Protein 4YC5 (pdb70)

Sequence (215 aa):
HMNVGEILRHYAAGKRNFQHINLQEIELTNASLTGADLSYANLHHANLSRANLRSADLRNANLSHANLSGANLEEANLEAANLRGADLHEANLSGADLQEANLTQANLKDANLSDANLEQADLAGADLQGAVLDDGANLHGANLNNANLSEAMLTRANLEQADLSGARTTGARLDDADLRGATVDPVLWRTASLVGARVDVDQAVAFAAAHGLCCLA

Foldseek 3Di:
DDADVRVVVCVVVVAQEQDQAEQDQHEQDQAENEQHEHDQYEHDQHEHDQYEHDQYEHDQYECDQHEQDQYEHDQYEHDQHEHDQYEHDNYEDHNYEHDQHECDQYEHDQYEQDQYEHHQYEHANYEHANHENANYECALYEQHLYEQALYECELYECALYENHNYHCANYEHELYECENYHDDLVNLVHYDYHNYHYDPVVVVSSCVSVPDDPD

Radius of gyration: 18.53 Å; Cα contacts (8 Å, |Δi|>4): 738; chains: 1; bounding box: 29×35×62 Å

Solvent-accessible surface area: 9373 Å² total; per-residue (Å²): 132,39,78,54,45,76,0,71,181,56,37,88,70,47,99,91,110,10,81,116,24,58,1,71,88,8,111,5,67,102,14,56,4,43,40,0,43,2,2,90,1,43,2,53,99,1,41,2,19,172,2,55,1,106,58,1,34,0,78,66,0,49,0,7,100,1,50,0,13,33,0,35,0,29,114,1,35,0,53,43,0,35,0,116,24,1,39,0,60,109,1,40,0,24,35,1,38,0,56,104,1,37,1,30,126,1,46,1,80,77,0,50,0,24,100,2,42,0,57,86,0,49,0,25,23,0,42,0,62,24,0,48,0,23,30,1,42,0,57,14,1,48,0,41,104,0,20,0,12,99,0,55,0,22,157,1,44,0,45,109,1,44,3,32,39,8,154,6,97,35,2,121,0,46,77,0,20,0,79,32,14,74,28,45,79,60,4,10,132,42,12,49,33,119,47,19,136,56,56,121,118,17,47,60,40,83,27,52,10,94,58,112,120,111,148

CATH classification: 2.160.20.80

Nearest PDB structures (foldseek):
  4yc5-assembly1_A  TM=1.005E+00  e=1.164E-34  synthetic construct
  4yei-assembly3_C  TM=1.003E+00  e=2.751E-33  synthetic construct
  5dzb-assembly3_E  TM=8.829E-01  e=4.852E-30  synthetic construct
  2bm6-assembly1_A  TM=6.671E-01  e=6.870E-16  Mycobacterium tuberculosis H37Rv
  2j8k-assembly1_A  TM=5.759E-01  e=3.175E-14  Nostoc punctiforme

B-factor: mean 20.64, std 11.1, range [8.68, 72.55]

Structure (mmCIF, N/CA/C/O backbone):
data_4YC5
#
_entry.id   4YC5
#
_cell.length_a   64.570
_cell.length_b   64.570
_cell.length_c   160.400
_cell.angle_alpha   90.00
_cell.angle_beta   90.00
_cell.angle_gamma   90.00
#
_symmetry.space_group_name_H-M   'P 41 2 2'
#
loop_
_entity.id
_entity.type
_entity.pdbx_description
1 polymer beta1
2 non-polymer 'CHLORIDE ION'
3 water water
#
loop_
_atom_site.group_PDB
_atom_site.id
_atom_site.type_symbol
_atom_site.label_atom_id
_atom_site.label_alt_id
_atom_site.label_comp_id
_atom_site.label_asym_id
_atom_site.label_entity_id
_atom_site.label_seq_id
_atom_site.pdbx_PDB_ins_code
_atom_site.Cartn_x
_atom_site.Cartn_y
_atom_site.Cartn_z
_atom_site.occupancy
_atom_site.B_iso_or_equiv
_atom_site.auth_seq_id
_atom_site.auth_comp_id
_atom_site.auth_asym_id
_atom_site.auth_atom_id
_atom_site.pdbx_PDB_model_num
ATOM 1 N N . HIS A 1 20 ? 13.741 -28.585 -17.961 1.00 38.25 20 HIS A N 1
ATOM 2 C CA . HIS A 1 20 ? 14.707 -28.330 -16.897 1.00 39.60 20 HIS A CA 1
ATOM 3 C C . HIS A 1 20 ? 15.520 -27.066 -17.180 1.00 39.22 20 HIS A C 1
ATOM 4 O O . HIS A 1 20 ? 16.133 -26.931 -18.241 1.00 43.64 20 HIS A O 1
ATOM 11 N N . MET A 1 21 ? 15.515 -26.143 -16.223 1.00 45.58 21 MET A N 1
ATOM 12 C CA . MET A 1 21 ? 16.288 -24.912 -16.328 1.00 36.01 21 MET A CA 1
ATOM 13 C C . MET A 1 21 ? 17.656 -25.107 -15.685 1.00 33.84 21 MET A C 1
ATOM 14 O O . MET A 1 21 ? 17.758 -25.680 -14.599 1.00 32.99 21 MET A O 1
ATOM 19 N N . ASN A 1 22 ? 18.708 -24.646 -16.353 1.00 24.36 22 ASN A N 1
ATOM 20 C CA . ASN A 1 22 ? 20.049 -24.803 -15.799 1.00 25.27 22 ASN A CA 1
ATOM 21 C C . ASN A 1 22 ? 20.530 -23.556 -15.063 1.00 25.37 22 ASN A C 1
ATOM 22 O O . ASN A 1 22 ? 19.853 -22.525 -15.040 1.00 22.86 22 ASN A O 1
ATOM 27 N N . VAL A 1 23 ? 21.701 -23.673 -14.448 1.00 16.87 23 VAL A N 1
ATOM 28 C CA . VAL A 1 23 ? 22.268 -22.612 -13.631 1.00 15.30 23 VAL A CA 1
ATOM 29 C C . VAL A 1 23 ? 22.368 -21.287 -14.386 1.00 17.58 23 VAL A C 1
ATOM 30 O O . VAL A 1 23 ? 21.909 -20.249 -13.901 1.00 15.31 23 VAL A O 1
ATOM 34 N N . GLY A 1 24 ? 22.965 -21.324 -15.571 1.00 16.90 24 GLY A N 1
ATOM 35 C CA . GLY A 1 24 ? 23.151 -20.110 -16.347 1.00 18.32 24 GLY A CA 1
ATOM 36 C C . GLY A 1 24 ? 21.827 -19.414 -16.616 1.00 19.96 24 GLY A C 1
ATOM 37 O O . GLY A 1 24 ? 21.717 -18.187 -16.494 1.00 18.17 24 GLY A O 1
ATOM 38 N N . GLU A 1 25 ? 20.811 -20.210 -16.942 1.00 18.90 25 GLU A N 1
ATOM 39 C CA . GLU A 1 25 ? 19.495 -19.671 -17.269 1.00 17.62 25 GLU A CA 1
ATOM 40 C C . GLU A 1 25 ? 18.842 -19.006 -16.061 1.00 18.08 25 GLU A C 1
ATOM 41 O O . GLU A 1 25 ? 18.356 -17.882 -16.162 1.00 17.78 25 GLU A O 1
ATOM 47 N N . ILE A 1 26 ? 18.833 -19.676 -14.914 1.00 15.79 26 ILE A N 1
ATOM 48 C CA . ILE A 1 26 ? 18.089 -19.099 -13.801 1.00 15.87 26 ILE A CA 1
ATOM 49 C C . ILE A 1 26 ? 18.820 -17.854 -13.296 1.00 13.69 26 ILE A C 1
ATOM 50 O O . ILE A 1 26 ? 18.188 -16.865 -12.943 1.00 13.49 26 ILE A O 1
ATOM 55 N N . LEU A 1 27 ? 20.153 -17.861 -13.317 1.00 13.08 27 LEU A N 1
ATOM 56 C CA . LEU A 1 27 ? 20.871 -16.700 -12.803 1.00 12.08 27 LEU A CA 1
ATOM 57 C C . LEU A 1 27 ? 20.713 -15.522 -13.767 1.00 12.41 27 LEU A C 1
ATOM 58 O O . LEU A 1 27 ? 20.637 -14.368 -13.336 1.00 14.82 27 LEU A O 1
ATOM 63 N N . ARG A 1 28 ? 20.644 -15.801 -15.066 1.00 13.47 28 ARG A N 1
ATOM 64 C CA . ARG A 1 28 ? 20.449 -14.706 -16.016 1.00 14.12 28 ARG A CA 1
ATOM 65 C C . ARG A 1 28 ? 19.050 -14.109 -15.863 1.00 15.62 28 ARG A C 1
ATOM 66 O O . ARG A 1 28 ? 18.880 -12.879 -15.885 1.00 14.95 28 ARG A O 1
ATOM 74 N N . HIS A 1 29 ? 18.050 -14.972 -15.707 1.00 15.10 29 HIS A N 1
ATOM 75 C CA . HIS A 1 29 ? 16.675 -14.516 -15.511 1.00 17.04 29 HIS A CA 1
ATOM 76 C C . HIS A 1 29 ? 16.558 -13.674 -14.240 1.00 14.45 29 HIS A C 1
ATOM 77 O O . HIS A 1 29 ? 15.945 -12.608 -14.239 1.00 15.34 29 HIS A O 1
ATOM 84 N N . TYR A 1 30 ? 17.150 -14.165 -13.156 1.00 13.39 30 TYR A N 1
ATOM 85 C CA . TYR A 1 30 ? 17.091 -13.440 -11.896 1.00 13.67 30 TYR A CA 1
ATOM 86 C C . TYR A 1 30 ? 17.779 -12.077 -12.048 1.00 13.52 30 TYR A C 1
ATOM 87 O O . TYR A 1 30 ? 17.280 -11.058 -11.559 1.00 14.77 30 TYR A O 1
ATOM 96 N N . ALA A 1 31 ? 18.915 -12.055 -12.744 1.00 13.98 31 ALA A N 1
ATOM 97 C CA . ALA A 1 31 ? 19.651 -10.807 -12.947 1.00 13.26 31 ALA A CA 1
ATOM 98 C C . ALA A 1 31 ? 18.830 -9.786 -13.731 1.00 20.67 31 ALA A C 1
ATOM 99 O O . ALA A 1 31 ? 18.981 -8.571 -13.544 1.00 16.44 31 ALA A O 1
ATOM 101 N N . ALA A 1 32 ? 17.969 -10.284 -14.617 1.00 14.91 32 ALA A N 1
ATOM 102 C CA . ALA A 1 32 ? 17.107 -9.422 -15.427 1.00 16.33 32 ALA A CA 1
ATOM 103 C C . ALA A 1 32 ? 15.909 -8.902 -14.637 1.00 19.78 32 ALA A C 1
ATOM 104 O O . ALA A 1 32 ? 15.136 -8.082 -15.137 1.00 19.98 32 ALA A O 1
ATOM 106 N N . GLY A 1 33 ? 15.740 -9.393 -13.412 1.00 15.74 33 GLY A N 1
ATOM 107 C CA . GLY A 1 33 ? 14.660 -8.936 -12.556 1.00 18.10 33 GLY A CA 1
ATOM 108 C C . GLY A 1 33 ? 13.500 -9.911 -12.475 1.00 22.21 33 GLY A C 1
ATOM 109 O O . GLY A 1 33 ? 12.500 -9.642 -11.818 1.00 19.22 33 GLY A O 1
ATOM 110 N N . LYS A 1 34 ? 13.625 -11.052 -13.140 1.00 17.96 34 LYS A N 1
ATOM 111 C CA . LYS A 1 34 ? 12.558 -12.047 -13.089 1.00 16.30 34 LYS A CA 1
ATOM 112 C C . LYS A 1 34 ? 12.536 -12.733 -11.728 1.00 16.33 34 LYS A C 1
ATOM 113 O O . LYS A 1 34 ? 13.583 -13.061 -11.169 1.00 16.42 34 LYS A O 1
ATOM 119 N N . ARG A 1 35 ? 11.335 -12.945 -11.198 1.00 14.35 35 ARG A N 1
ATOM 120 C CA . ARG A 1 35 ? 11.190 -13.605 -9.902 1.00 12.54 35 ARG A CA 1
ATOM 121 C C . ARG A 1 35 ? 10.205 -14.770 -9.952 1.00 17.96 35 ARG A C 1
ATOM 122 O O . ARG A 1 35 ? 10.097 -15.533 -8.991 1.00 18.64 35 ARG A O 1
ATOM 130 N N . ASN A 1 36 ? 9.474 -14.909 -11.056 1.00 19.48 36 ASN A N 1
ATOM 131 C CA . ASN A 1 36 ? 8.477 -15.970 -11.135 1.00 16.90 36 ASN A CA 1
ATOM 132 C C . ASN A 1 36 ? 9.053 -17.264 -11.696 1.00 19.11 36 ASN A C 1
ATOM 133 O O . ASN A 1 36 ? 9.154 -17.445 -12.912 1.00 21.17 36 ASN A O 1
ATOM 138 N N . PHE A 1 37 ? 9.417 -18.165 -10.795 1.00 15.83 37 PHE A N 1
ATOM 139 C CA . PHE A 1 37 ? 9.940 -19.462 -11.184 1.00 13.88 37 PHE A CA 1
ATOM 140 C C . PHE A 1 37 ? 9.030 -20.574 -10.673 1.00 14.61 37 PHE A C 1
ATOM 141 O O . PHE A 1 37 ? 9.489 -21.668 -10.372 1.00 15.49 37 PHE A O 1
ATOM 149 N N . GLN A 1 38 ? 7.737 -20.302 -10.572 1.00 14.38 38 GLN A N 1
ATOM 150 C CA . GLN A 1 38 ? 6.844 -21.288 -9.965 1.00 14.66 38 GLN A CA 1
ATOM 151 C C . GLN A 1 38 ? 6.722 -22.528 -10.867 1.00 16.29 38 GLN A C 1
ATOM 152 O O . GLN A 1 38 ? 6.696 -22.411 -12.097 1.00 16.46 38 GLN A O 1
ATOM 158 N N . HIS A 1 39 ? 6.707 -23.706 -10.242 1.00 15.12 39 HIS A N 1
ATOM 159 C CA . HIS A 1 39 ? 6.538 -25.008 -10.912 1.00 15.95 39 HIS A CA 1
ATOM 160 C C . HIS A 1 39 ? 7.712 -25.382 -11.813 1.00 19.36 39 HIS A C 1
ATOM 161 O O . HIS A 1 39 ? 7.623 -26.321 -12.603 1.00 22.27 39 HIS A O 1
ATOM 168 N N . ILE A 1 40 ? 8.814 -24.660 -11.689 1.00 16.72 40 ILE A N 1
ATOM 169 C CA . ILE A 1 40 ? 9.967 -24.946 -12.526 1.00 20.40 40 ILE A CA 1
ATOM 170 C C . ILE A 1 40 ? 10.680 -26.223 -12.071 1.00 20.42 40 ILE A C 1
ATOM 171 O O . ILE A 1 40 ? 10.705 -26.537 -10.879 1.00 19.23 40 ILE A O 1
ATOM 176 N N . ASN A 1 41 ? 11.240 -26.965 -13.025 1.00 21.25 41 ASN A N 1
ATOM 177 C CA . ASN A 1 41 ? 12.027 -28.154 -12.710 1.00 24.11 41 ASN A CA 1
ATOM 178 C C . ASN A 1 41 ? 13.505 -27.808 -12.557 1.00 28.16 41 ASN A C 1
ATOM 179 O O . ASN A 1 41 ? 14.168 -27.464 -13.536 1.00 24.76 41 ASN A O 1
ATOM 184 N N . LEU A 1 42 ? 14.007 -27.901 -11.326 1.00 19.89 42 LEU A N 1
ATOM 185 C CA . LEU A 1 42 ? 15.398 -27.585 -11.012 1.00 19.12 42 LEU A CA 1
ATOM 186 C C . LEU A 1 42 ? 16.085 -28.744 -10.293 1.00 23.08 42 LEU A C 1
ATOM 187 O O . LEU A 1 42 ? 17.012 -28.542 -9.512 1.00 20.23 42 LEU A O 1
ATOM 192 N N . GLN A 1 43 ? 15.604 -29.952 -10.555 1.00 20.57 43 GLN A N 1
ATOM 193 C CA . GLN A 1 43 ? 16.118 -31.168 -9.941 1.00 23.53 43 GLN A CA 1
ATOM 194 C C . GLN A 1 43 ? 17.639 -31.248 -10.056 1.00 25.48 43 GLN A C 1
ATOM 195 O O . GLN A 1 43 ? 18.188 -31.008 -11.129 1.00 20.94 43 GLN A O 1
ATOM 201 N N . GLU A 1 44 ? 18.304 -31.564 -8.945 1.00 21.10 44 GLU A N 1
ATOM 202 C CA . GLU A 1 44 ? 19.754 -31.790 -8.907 1.00 20.62 44 GLU A CA 1
ATOM 203 C C . GLU A 1 44 ? 20.601 -30.563 -9.252 1.00 24.67 44 GLU A C 1
ATOM 204 O O . GLU A 1 44 ? 21.802 -30.695 -9.458 1.00 23.49 44 GLU A O 1
ATOM 210 N N . ILE A 1 45 ? 20.001 -29.378 -9.310 1.00 20.95 45 ILE A N 1
ATOM 211 C CA . ILE A 1 45 ? 20.752 -28.197 -9.738 1.00 21.03 45 ILE A CA 1
ATOM 212 C C . ILE A 1 45 ? 21.842 -27.830 -8.720 1.00 25.29 45 ILE A C 1
ATOM 213 O O . ILE A 1 45 ? 21.693 -28.055 -7.515 1.00 22.75 45 ILE A O 1
ATOM 218 N N . GLU A 1 46 ? 22.959 -27.308 -9.222 1.00 23.98 46 GLU A N 1
ATOM 219 C CA . GLU A 1 46 ? 24.070 -26.883 -8.372 1.00 23.92 46 GLU A CA 1
ATOM 220 C C . GLU A 1 46 ? 24.052 -25.368 -8.197 1.00 24.41 46 GLU A C 1
ATOM 221 O O . GLU A 1 46 ? 24.471 -24.625 -9.088 1.00 21.39 46 GLU A O 1
ATOM 227 N N . LEU A 1 47 ? 23.561 -24.911 -7.054 1.00 22.57 47 LEU A N 1
ATOM 228 C CA . LEU A 1 47 ? 23.431 -23.480 -6.802 1.00 23.69 47 LEU A CA 1
ATOM 229 C C . LEU A 1 47 ? 24.062 -23.071 -5.475 1.00 21.99 47 LEU A C 1
ATOM 230 O O . LEU A 1 47 ? 23.511 -22.259 -4.740 1.00 20.17 47 LEU A O 1
ATOM 235 N N . THR A 1 48 ? 25.225 -23.636 -5.180 1.00 22.76 48 THR A N 1
ATOM 236 C CA . THR A 1 48 ? 25.954 -23.297 -3.964 1.00 24.00 48 THR A CA 1
ATOM 237 C C . THR A 1 48 ? 26.319 -21.816 -3.935 1.00 24.50 48 THR A C 1
ATOM 238 O O . THR A 1 48 ? 26.784 -21.273 -4.936 1.00 23.09 48 THR A O 1
ATOM 242 N N . ASN A 1 49 ? 26.089 -21.177 -2.788 1.00 21.84 49 ASN A N 1
ATOM 243 C CA . ASN A 1 49 ? 26.368 -19.750 -2.566 1.00 18.21 49 ASN A CA 1
ATOM 244 C C . ASN A 1 49 ? 25.561 -18.811 -3.468 1.00 17.99 49 ASN A C 1
ATOM 245 O O . ASN A 1 49 ? 25.891 -17.629 -3.581 1.00 24.31 49 ASN A O 1
ATOM 250 N N . ALA A 1 50 ? 24.520 -19.329 -4.108 1.00 17.47 50 ALA A N 1
ATOM 251 C CA . ALA A 1 50 ? 23.710 -18.510 -5.016 1.00 20.53 50 ALA A CA 1
ATOM 252 C C . ALA A 1 50 ? 22.757 -17.628 -4.228 1.00 23.68 50 ALA A C 1
ATOM 253 O O . ALA A 1 50 ? 22.369 -17.975 -3.119 1.00 24.11 50 ALA A O 1
ATOM 255 N N . SER A 1 51 ? 22.381 -16.488 -4.791 1.00 12.56 51 SER A N 1
ATOM 256 C CA . SER A 1 51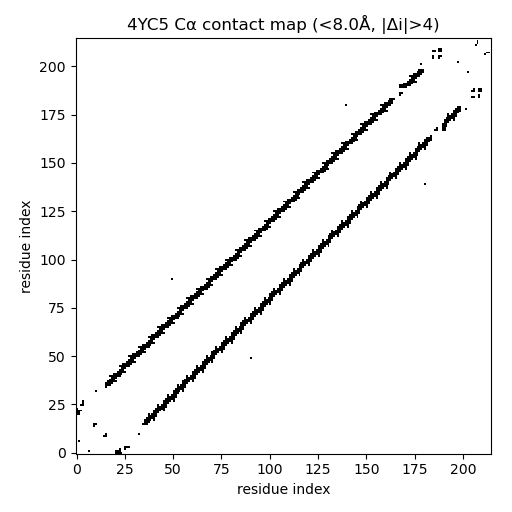 ? 21.346 -15.680 -4.155 1.00 11.99 51 SER A CA 1
ATOM 257 C C . SER A 1 51 ? 20.129 -15.619 -5.052 1.00 14.91 51 SER A C 1
ATOM 258 O O . SER A 1 51 ? 20.227 -15.206 -6.210 1.00 15.70 51 SER A O 1
ATOM 261 N N . LEU A 1 52 ? 18.986 -16.041 -4.513 1.00 12.25 52 LEU A N 1
ATOM 262 C CA . LEU A 1 52 ? 17.703 -15.946 -5.207 1.00 12.26 52 LEU A CA 1
ATOM 263 C C . LEU A 1 52 ? 16.665 -15.362 -4.263 1.00 13.79 52 LEU A C 1
ATOM 264 O O . LEU A 1 52 ? 15.522 -15.839 -4.197 1.00 12.76 52 LEU A O 1
ATOM 269 N N . THR A 1 53 ? 17.055 -14.326 -3.524 1.00 12.24 53 THR A N 1
ATOM 270 C CA . THR A 1 53 ? 16.130 -13.736 -2.554 1.00 10.96 53 THR A CA 1
ATOM 271 C C . THR A 1 53 ? 14.857 -13.252 -3.220 1.00 15.71 53 THR A C 1
ATOM 272 O O . THR A 1 53 ? 14.880 -12.685 -4.313 1.00 14.29 53 THR A O 1
ATOM 276 N N . GLY A 1 54 ? 13.733 -13.505 -2.558 1.00 11.11 54 GLY A N 1
ATOM 277 C CA . GLY A 1 54 ? 12.447 -13.047 -3.045 1.00 12.07 54 GLY A CA 1
ATOM 278 C C . GLY A 1 54 ? 11.894 -13.797 -4.245 1.00 15.26 54 GLY A C 1
ATOM 279 O O . GLY A 1 54 ? 10.850 -13.410 -4.781 1.00 15.99 54 GLY A O 1
ATOM 280 N N . ALA A 1 55 ? 12.572 -14.860 -4.675 1.00 12.12 55 ALA A N 1
ATOM 281 C CA . ALA A 1 55 ? 12.117 -15.602 -5.854 1.00 12.49 55 ALA A CA 1
ATOM 282 C C . ALA A 1 55 ? 10.878 -16.395 -5.498 1.00 15.92 55 ALA A C 1
ATOM 283 O O . ALA A 1 55 ? 10.772 -16.906 -4.383 1.00 15.67 55 ALA A O 1
ATOM 285 N N . ASP A 1 56 ? 9.941 -16.477 -6.438 1.00 12.22 56 ASP A N 1
ATOM 286 C CA . ASP A 1 56 ? 8.785 -17.347 -6.296 1.00 12.60 56 ASP A CA 1
ATOM 287 C C . ASP A 1 56 ? 9.151 -18.695 -6.891 1.00 15.21 56 ASP A C 1
ATOM 288 O O . ASP A 1 56 ? 9.182 -18.855 -8.112 1.00 16.33 56 ASP A O 1
ATOM 293 N N . LEU A 1 57 ? 9.449 -19.647 -6.016 1.00 13.02 57 LEU A N 1
ATOM 294 C CA . LEU A 1 57 ? 9.764 -21.007 -6.412 1.00 11.97 57 LEU A CA 1
ATOM 295 C C . LEU A 1 57 ? 8.675 -21.947 -5.900 1.00 12.19 57 LEU A C 1
ATOM 296 O O . LEU A 1 57 ? 8.947 -23.102 -5.592 1.00 11.84 57 LEU A O 1
ATOM 301 N N . SER A 1 58 ? 7.446 -21.447 -5.811 1.00 14.05 58 SER A N 1
ATOM 302 C CA . SER A 1 58 ? 6.351 -22.277 -5.312 1.00 12.33 58 SER A CA 1
ATOM 303 C C . SER A 1 58 ? 6.154 -23.487 -6.231 1.00 16.23 58 SER A C 1
ATOM 304 O O . SER A 1 58 ? 6.228 -23.364 -7.459 1.00 13.44 58 SER A O 1
ATOM 307 N N . TYR A 1 59 ? 5.962 -24.658 -5.626 1.00 12.57 59 TYR A N 1
ATOM 308 C CA . TYR A 1 59 ? 5.745 -25.912 -6.361 1.00 13.72 59 TYR A CA 1
ATOM 309 C C . TYR A 1 59 ? 6.925 -26.318 -7.243 1.00 15.69 59 TYR A C 1
ATOM 310 O O . TYR A 1 59 ? 6.776 -27.183 -8.109 1.00 15.75 59 TYR A O 1
ATOM 319 N N . ALA A 1 60 ? 8.094 -25.712 -7.038 1.00 14.46 60 ALA A N 1
ATOM 320 C CA . ALA A 1 60 ? 9.247 -26.067 -7.873 1.00 16.07 60 ALA A CA 1
ATOM 321 C C . ALA A 1 60 ? 9.758 -27.441 -7.493 1.00 16.63 60 ALA A C 1
ATOM 322 O O . ALA A 1 60 ? 9.563 -27.891 -6.361 1.00 16.60 60 ALA A O 1
ATOM 324 N N . ASN A 1 61 ? 10.407 -28.110 -8.441 1.00 14.19 61 ASN A N 1
ATOM 325 C CA . ASN A 1 61 ? 11.077 -29.366 -8.139 1.00 16.07 61 ASN A CA 1
ATOM 326 C C . ASN A 1 61 ? 12.557 -29.115 -7.900 1.00 16.29 61 ASN A C 1
ATOM 327 O O . ASN A 1 61 ? 13.332 -28.919 -8.838 1.00 18.35 61 ASN A O 1
ATOM 332 N N . LEU A 1 62 ? 12.935 -29.128 -6.630 1.00 13.85 62 LEU A N 1
ATOM 333 C CA . LEU A 1 62 ? 14.324 -28.940 -6.241 1.00 15.52 62 LEU A CA 1
ATOM 334 C C . LEU A 1 62 ? 14.860 -30.203 -5.563 1.00 17.43 62 LEU A C 1
ATOM 335 O O . LEU A 1 62 ? 15.719 -30.138 -4.678 1.00 17.40 62 LEU A O 1
ATOM 340 N N . HIS A 1 63 ? 14.344 -31.355 -5.981 1.00 17.18 63 HIS A N 1
ATOM 341 C CA . HIS A 1 63 ? 14.794 -32.633 -5.433 1.00 16.23 63 HIS A CA 1
ATOM 342 C C . HIS A 1 63 ? 16.308 -32.796 -5.563 1.00 19.13 63 HIS A C 1
ATOM 343 O O . HIS A 1 63 ? 16.856 -32.678 -6.652 1.00 18.90 63 HIS A O 1
ATOM 350 N N . HIS A 1 64 ? 16.963 -33.064 -4.434 1.00 18.45 64 HIS A N 1
ATOM 351 C CA . HIS A 1 64 ? 18.408 -33.284 -4.372 1.00 20.40 64 HIS A CA 1
ATOM 352 C C . HIS A 1 64 ? 19.226 -32.135 -4.970 1.00 19.62 64 HIS A C 1
ATOM 353 O O . HIS A 1 64 ? 20.346 -32.339 -5.447 1.00 19.79 64 HIS A O 1
ATOM 360 N N . ALA A 1 65 ? 18.674 -30.927 -4.932 1.00 18.96 65 ALA A N 1
ATOM 361 C CA . ALA A 1 65 ? 19.424 -29.752 -5.360 1.00 21.33 65 ALA A CA 1
ATOM 362 C C . ALA A 1 65 ? 20.533 -29.458 -4.359 1.00 19.69 65 ALA A C 1
ATOM 363 O O . ALA A 1 65 ? 20.396 -29.777 -3.177 1.00 18.15 65 ALA A O 1
ATOM 365 N N . ASN A 1 66 ? 21.638 -28.878 -4.827 1.00 17.46 66 ASN A N 1
ATOM 366 C CA . ASN A 1 66 ? 22.653 -28.369 -3.912 1.00 20.11 66 ASN A CA 1
ATOM 367 C C . ASN A 1 66 ? 22.492 -26.862 -3.786 1.00 21.08 66 ASN A C 1
ATOM 368 O O . ASN A 1 66 ? 22.860 -26.093 -4.680 1.00 19.86 66 ASN A O 1
ATOM 373 N N . LEU A 1 67 ? 21.921 -26.462 -2.659 1.00 17.40 67 LEU A N 1
ATOM 374 C CA . LEU A 1 67 ? 21.669 -25.066 -2.356 1.00 17.20 67 LEU A CA 1
ATOM 375 C C . LEU A 1 67 ? 22.475 -24.650 -1.129 1.00 16.62 67 LEU A C 1
ATOM 376 O O . LEU A 1 67 ? 22.067 -23.774 -0.374 1.00 16.16 67 LEU A O 1
ATOM 381 N N . SER A 1 68 ? 23.622 -25.288 -0.928 1.00 15.88 68 SER A N 1
ATOM 382 C CA . SER A 1 68 ? 24.438 -25.024 0.254 1.00 16.92 68 SER A CA 1
ATOM 383 C C . SER A 1 68 ? 24.825 -23.545 0.324 1.00 19.52 68 SER A C 1
ATOM 384 O O . SER A 1 68 ? 25.270 -22.970 -0.671 1.00 17.45 68 SER A O 1
ATOM 387 N N . ARG A 1 69 ? 24.604 -22.934 1.486 1.00 17.19 69 ARG A N 1
ATOM 388 C CA . ARG A 1 69 ? 24.923 -21.523 1.736 1.00 17.60 69 ARG A CA 1
ATOM 389 C C . ARG A 1 69 ? 24.242 -20.547 0.762 1.00 18.62 69 ARG A C 1
ATOM 390 O O . ARG A 1 69 ? 24.686 -19.406 0.610 1.00 17.74 69 ARG A O 1
ATOM 398 N N . ALA A 1 70 ? 23.162 -20.982 0.119 1.00 15.97 70 ALA A N 1
ATOM 399 C CA . ALA A 1 70 ? 22.419 -20.096 -0.770 1.00 17.26 70 ALA A CA 1
ATOM 400 C C . ALA A 1 70 ? 21.673 -19.045 0.038 1.00 17.15 70 ALA A C 1
ATOM 401 O O . ALA A 1 70 ? 21.331 -19.276 1.196 1.00 16.16 70 ALA A O 1
ATOM 403 N N . ASN A 1 71 ? 21.442 -17.885 -0.568 1.00 11.94 71 ASN A N 1
ATOM 404 C CA . ASN A 1 71 ? 20.589 -16.886 0.054 1.00 12.50 71 ASN A CA 1
ATOM 405 C C . ASN A 1 71 ? 19.204 -16.967 -0.573 1.00 13.08 71 ASN A C 1
ATOM 406 O O . ASN A 1 71 ? 18.986 -16.509 -1.695 1.00 13.04 71 ASN A O 1
ATOM 411 N N . LEU A 1 72 ? 18.280 -17.578 0.161 1.00 10.08 72 LEU A N 1
ATOM 412 C CA . LEU A 1 72 ? 16.895 -17.704 -0.271 1.00 13.50 72 LEU A CA 1
ATOM 413 C C . LEU A 1 72 ? 15.977 -16.921 0.654 1.00 12.17 72 LEU A C 1
ATOM 414 O O . LEU A 1 72 ? 14.808 -17.285 0.835 1.00 11.61 72 LEU A O 1
ATOM 419 N N . ARG A 1 73 ? 16.502 -15.846 1.232 1.00 11.36 73 ARG A N 1
ATOM 420 C CA . ARG A 1 73 ? 15.706 -15.004 2.120 1.00 10.78 73 ARG A CA 1
ATOM 421 C C . ARG A 1 73 ? 14.426 -14.536 1.436 1.00 11.37 73 ARG A C 1
ATOM 422 O O . ARG A 1 73 ? 14.454 -14.053 0.298 1.00 11.73 73 ARG A O 1
ATOM 430 N N . SER A 1 74 ? 13.303 -14.698 2.133 1.00 10.42 74 SER A N 1
ATOM 431 C CA . SER A 1 74 ? 11.992 -14.258 1.650 1.00 12.88 74 SER A CA 1
ATOM 432 C C . SER A 1 74 ? 11.534 -14.963 0.363 1.00 13.60 74 SER A C 1
ATOM 433 O O . SER A 1 74 ? 10.596 -14.502 -0.294 1.00 14.55 74 SER A O 1
ATOM 436 N N . ALA A 1 75 ? 12.161 -16.080 0.009 1.00 11.56 75 ALA A N 1
ATOM 437 C CA . ALA A 1 75 ? 11.707 -16.834 -1.159 1.00 10.84 75 ALA A CA 1
ATOM 438 C C . ALA A 1 75 ? 10.365 -17.480 -0.858 1.00 15.45 75 ALA A C 1
ATOM 439 O O . ALA A 1 75 ? 10.054 -17.775 0.301 1.00 14.27 75 ALA A O 1
ATOM 441 N N . ASP A 1 76 ? 9.574 -17.689 -1.903 1.00 12.80 76 ASP A N 1
ATOM 442 C CA . ASP A 1 76 ? 8.339 -18.461 -1.786 1.00 11.44 76 ASP A CA 1
ATOM 443 C C . ASP A 1 76 ? 8.647 -19.870 -2.273 1.00 14.14 76 ASP A C 1
ATOM 444 O O . ASP A 1 76 ? 8.905 -20.069 -3.460 1.00 15.66 76 ASP A O 1
ATOM 449 N N . LEU A 1 77 ? 8.645 -20.831 -1.352 1.00 10.75 77 LEU A N 1
ATOM 450 C CA . LEU A 1 77 ? 8.925 -22.226 -1.665 1.00 11.40 77 LEU A CA 1
ATOM 451 C C . LEU A 1 77 ? 7.765 -23.112 -1.232 1.00 11.51 77 LEU A C 1
ATOM 452 O O . LEU A 1 77 ? 7.949 -24.290 -0.919 1.00 12.96 77 LEU A O 1
ATOM 457 N N . ARG A 1 78 ? 6.564 -22.547 -1.239 1.00 13.63 78 ARG A N 1
ATOM 458 C CA . ARG A 1 78 ? 5.418 -23.276 -0.716 1.00 14.72 78 ARG A CA 1
ATOM 459 C C . ARG A 1 78 ? 5.183 -24.521 -1.568 1.00 13.66 78 ARG A C 1
ATOM 460 O O . ARG A 1 78 ? 5.256 -24.472 -2.801 1.00 15.44 78 ARG A O 1
ATOM 468 N N . ASN A 1 79 ? 4.967 -25.646 -0.891 1.00 12.18 79 ASN A N 1
ATOM 469 C CA . ASN A 1 79 ? 4.719 -26.938 -1.542 1.00 12.70 79 ASN A CA 1
ATOM 470 C C . ASN A 1 79 ? 5.840 -27.372 -2.488 1.00 17.94 79 ASN A C 1
ATOM 471 O O . ASN A 1 79 ? 5.619 -28.220 -3.360 1.00 16.60 79 ASN A O 1
ATOM 476 N N . ALA A 1 80 ? 7.029 -26.796 -2.337 1.00 12.71 80 ALA A N 1
ATOM 477 C CA . ALA A 1 80 ? 8.141 -27.169 -3.209 1.00 15.29 80 ALA A CA 1
ATOM 478 C C . ALA A 1 80 ? 8.646 -28.562 -2.860 1.00 17.37 80 ALA A C 1
ATOM 479 O O . ALA A 1 80 ? 8.503 -29.030 -1.724 1.00 17.28 80 ALA A O 1
ATOM 481 N N . ASN A 1 81 ? 9.232 -29.233 -3.844 1.00 13.14 81 ASN A N 1
ATOM 482 C CA . ASN A 1 81 ? 9.887 -30.506 -3.586 1.00 14.59 81 ASN A CA 1
ATOM 483 C C . ASN A 1 81 ? 11.343 -30.247 -3.265 1.00 14.76 81 ASN A C 1
ATOM 484 O O . ASN A 1 81 ? 12.136 -30.006 -4.167 1.00 17.09 81 ASN A O 1
ATOM 489 N N . LEU A 1 82 ? 11.686 -30.285 -1.983 1.00 14.15 82 LEU A N 1
ATOM 490 C CA . LEU A 1 82 ? 13.066 -30.096 -1.552 1.00 12.02 82 LEU A CA 1
ATOM 491 C C . LEU A 1 82 ? 13.611 -31.378 -0.918 1.00 12.94 82 LEU A C 1
ATOM 492 O O . LEU A 1 82 ? 14.524 -31.330 -0.087 1.00 15.09 82 LEU A O 1
ATOM 497 N N . SER A 1 83 ? 13.047 -32.520 -1.310 1.00 15.39 83 SER A N 1
ATOM 498 C CA . SER A 1 83 ? 13.431 -33.792 -0.705 1.00 15.98 83 SER A CA 1
ATOM 499 C C . SER A 1 83 ? 14.910 -34.071 -0.962 1.00 17.97 83 SER A C 1
ATOM 500 O O . SER A 1 83 ? 15.385 -33.965 -2.093 1.00 17.87 83 SER A O 1
ATOM 503 N N . HIS A 1 84 ? 15.631 -34.393 0.110 1.00 13.82 84 HIS A N 1
ATOM 504 C CA . HIS A 1 84 ? 17.072 -34.659 0.062 1.00 14.97 84 HIS A CA 1
ATOM 505 C C . HIS A 1 84 ? 17.898 -33.530 -0.557 1.00 15.54 84 HIS A C 1
ATOM 506 O O . HIS A 1 84 ? 19.004 -33.755 -1.049 1.00 19.40 84 HIS A O 1
ATOM 513 N N . ALA A 1 85 ? 17.381 -32.308 -0.496 1.00 13.15 85 ALA A N 1
ATOM 514 C CA . ALA A 1 85 ? 18.151 -31.158 -0.958 1.00 15.65 85 ALA A CA 1
ATOM 515 C C . ALA A 1 85 ? 19.207 -30.792 0.068 1.00 17.23 85 ALA A C 1
ATOM 516 O O . ALA A 1 85 ? 19.010 -30.992 1.265 1.00 17.25 85 ALA A O 1
ATOM 518 N N . ASN A 1 86 ? 20.334 -30.268 -0.401 1.00 14.74 86 ASN A N 1
ATOM 519 C CA . ASN A 1 86 ? 21.353 -29.750 0.498 1.00 15.89 86 ASN A CA 1
ATOM 520 C C . ASN A 1 86 ? 21.117 -28.265 0.704 1.00 17.03 86 ASN A C 1
ATOM 521 O O . ASN A 1 86 ? 21.332 -27.458 -0.202 1.00 15.77 86 ASN A O 1
ATOM 526 N N . LEU A 1 87 ? 20.658 -27.918 1.901 1.00 14.81 87 LEU A N 1
ATOM 527 C CA . LEU A 1 87 ? 20.393 -26.539 2.268 1.00 13.04 87 LEU A CA 1
ATOM 528 C C . LEU A 1 87 ? 21.278 -26.130 3.440 1.00 15.00 87 LEU A C 1
ATOM 529 O O . LEU A 1 87 ? 20.933 -25.237 4.209 1.00 13.53 87 LEU A O 1
ATOM 534 N N . SER A 1 88 ? 22.423 -26.786 3.583 1.00 14.99 88 SER A N 1
ATOM 535 C CA . SER A 1 88 ? 23.267 -26.528 4.741 1.00 15.69 88 SER A CA 1
ATOM 536 C C . SER A 1 88 ? 23.715 -25.068 4.749 1.00 16.12 88 SER A C 1
ATOM 537 O O . SER A 1 88 ? 24.217 -24.558 3.751 1.00 15.55 88 SER A O 1
ATOM 540 N N . GLY A 1 89 ? 23.492 -24.391 5.873 1.00 12.79 89 GLY A N 1
ATOM 541 C CA . GLY A 1 89 ? 23.919 -23.012 6.023 1.00 13.51 89 GLY A CA 1
ATOM 542 C C . GLY A 1 89 ? 23.148 -22.026 5.167 1.00 11.20 89 GLY A C 1
ATOM 543 O O . GLY A 1 89 ? 23.514 -20.848 5.099 1.00 12.83 89 GLY A O 1
ATOM 544 N N . ALA A 1 90 ? 22.077 -22.483 4.525 1.00 12.09 90 ALA A N 1
ATOM 545 C CA . ALA A 1 90 ? 21.325 -21.612 3.630 1.00 13.95 90 ALA A CA 1
ATOM 546 C C . ALA A 1 90 ? 20.537 -20.581 4.426 1.00 14.38 90 ALA A C 1
ATOM 547 O O . ALA A 1 90 ? 20.111 -20.841 5.554 1.00 14.30 90 ALA A O 1
ATOM 549 N N . ASN A 1 91 ? 20.348 -19.405 3.844 1.00 12.44 91 ASN A N 1
ATOM 550 C CA . ASN A 1 91 ? 19.458 -18.429 4.453 1.00 9.97 91 ASN A CA 1
ATOM 551 C C . ASN A 1 91 ? 18.033 -18.608 3.951 1.00 12.09 91 ASN A C 1
ATOM 552 O O . ASN A 1 91 ? 17.764 -18.466 2.761 1.00 12.49 91 ASN A O 1
ATOM 557 N N . LEU A 1 92 ? 17.125 -18.903 4.870 1.00 10.70 92 LEU A N 1
ATOM 558 C CA . LEU A 1 92 ? 15.715 -19.055 4.535 1.00 9.54 92 LEU A CA 1
ATOM 559 C C . LEU A 1 92 ? 14.875 -18.164 5.438 1.00 10.82 92 LEU A C 1
ATOM 560 O O . LEU A 1 92 ? 13.729 -18.492 5.763 1.00 12.65 92 LEU A O 1
ATOM 565 N N . GLU A 1 93 ? 15.451 -17.041 5.861 1.00 10.14 93 GLU A N 1
ATOM 566 C CA . GLU A 1 93 ? 14.735 -16.134 6.759 1.00 9.33 93 GLU A CA 1
ATOM 567 C C . GLU A 1 93 ? 13.460 -15.641 6.105 1.00 13.38 93 GLU A C 1
ATOM 568 O O . GLU A 1 93 ? 13.483 -15.172 4.968 1.00 12.08 93 GLU A O 1
ATOM 574 N N . GLU A 1 94 ? 12.359 -15.762 6.845 1.00 10.09 94 GLU A N 1
ATOM 575 C CA . GLU A 1 94 ? 11.031 -15.352 6.387 1.00 11.42 94 GLU A CA 1
ATOM 576 C C . GLU A 1 94 ? 10.630 -16.003 5.063 1.00 14.37 94 GLU A C 1
ATOM 577 O O . GLU A 1 94 ? 9.762 -15.495 4.352 1.00 14.90 94 GLU A O 1
ATOM 583 N N . ALA A 1 95 ? 11.233 -17.145 4.746 1.00 11.44 95 ALA A N 1
ATOM 584 C CA . ALA A 1 95 ? 10.840 -17.878 3.538 1.00 11.81 95 ALA A CA 1
ATOM 585 C C . ALA A 1 95 ? 9.510 -18.579 3.767 1.00 13.81 95 ALA A C 1
ATOM 586 O O . ALA A 1 95 ? 9.187 -18.960 4.890 1.00 13.86 95 ALA A O 1
ATOM 588 N N . ASN A 1 96 ? 8.730 -18.746 2.704 1.00 11.78 96 ASN A N 1
ATOM 589 C CA . ASN A 1 96 ? 7.506 -19.527 2.811 1.00 11.52 96 ASN A CA 1
ATOM 590 C C . ASN A 1 96 ? 7.814 -20.957 2.395 1.00 13.43 96 ASN A C 1
ATOM 591 O O . ASN A 1 96 ? 8.032 -21.234 1.217 1.00 14.39 96 ASN A O 1
ATOM 596 N N . LEU A 1 97 ? 7.837 -21.859 3.369 1.00 10.43 97 LEU A N 1
ATOM 597 C CA . LEU A 1 97 ? 8.041 -23.274 3.106 1.00 11.46 97 LEU A CA 1
ATOM 598 C C . LEU A 1 97 ? 6.815 -24.100 3.510 1.00 11.34 97 LEU A C 1
ATOM 599 O O . LEU A 1 97 ? 6.933 -25.290 3.822 1.00 12.00 97 LEU A O 1
ATOM 604 N N . GLU A 1 98 ? 5.635 -23.489 3.489 1.00 11.14 98 GLU A N 1
ATOM 605 C CA . GLU A 1 98 ? 4.456 -24.203 3.974 1.00 14.70 98 GLU A CA 1
ATOM 606 C C . GLU A 1 98 ? 4.199 -25.419 3.091 1.00 13.25 98 GLU A C 1
ATOM 607 O O . GLU A 1 98 ? 4.280 -25.339 1.860 1.00 14.10 98 GLU A O 1
ATOM 613 N N . ALA A 1 99 ? 3.963 -26.552 3.747 1.00 11.73 99 ALA A N 1
ATOM 614 C CA . ALA A 1 99 ? 3.646 -27.823 3.087 1.00 12.23 99 ALA A CA 1
ATOM 615 C C . ALA A 1 99 ? 4.760 -28.303 2.156 1.00 15.62 99 ALA A C 1
ATOM 616 O O . ALA A 1 99 ? 4.537 -29.167 1.298 1.00 15.47 99 ALA A O 1
ATOM 618 N N . ALA A 1 100 ? 5.955 -27.751 2.317 1.00 12.57 100 ALA A N 1
ATOM 619 C CA . ALA A 1 100 ? 7.077 -28.158 1.484 1.00 15.24 100 ALA A CA 1
ATOM 620 C C . ALA A 1 100 ? 7.500 -29.580 1.835 1.00 18.33 100 ALA A C 1
ATOM 621 O O . ALA A 1 100 ? 7.315 -30.043 2.966 1.00 17.35 100 ALA A O 1
ATOM 623 N N . ASN A 1 101 ? 8.047 -30.283 0.849 1.00 14.41 101 ASN A N 1
ATOM 624 C CA . ASN A 1 101 ? 8.600 -31.605 1.078 1.00 13.78 101 ASN A CA 1
ATOM 625 C C . ASN A 1 101 ? 10.089 -31.470 1.339 1.00 17.44 101 ASN A C 1
ATOM 626 O O . ASN A 1 101 ? 10.867 -31.240 0.408 1.00 15.87 101 ASN A O 1
ATOM 631 N N . LEU A 1 102 ? 10.478 -31.590 2.608 1.00 13.55 102 LEU A N 1
ATOM 632 C CA . LEU A 1 102 ? 11.874 -31.457 3.002 1.00 11.64 102 LEU A CA 1
ATOM 633 C C . LEU A 1 102 ? 12.391 -32.753 3.607 1.00 12.41 102 LEU A C 1
ATOM 634 O O . LEU A 1 102 ? 13.334 -32.739 4.399 1.00 13.86 102 LEU A O 1
ATOM 639 N N . ARG A 1 103 ? 11.785 -33.871 3.224 1.00 12.82 103 ARG A N 1
ATOM 640 C CA . ARG A 1 103 ? 12.178 -35.147 3.815 1.00 15.11 103 ARG A CA 1
ATOM 641 C C . ARG A 1 103 ? 13.660 -35.409 3.534 1.00 16.21 103 ARG A C 1
ATOM 642 O O . ARG A 1 103 ? 14.132 -35.247 2.409 1.00 17.33 103 ARG A O 1
ATOM 650 N N . GLY A 1 104 ? 14.397 -35.768 4.582 1.00 15.10 104 GLY A N 1
ATOM 651 C CA . GLY A 1 104 ? 15.817 -36.032 4.460 1.00 15.59 104 GLY A CA 1
ATOM 652 C C . GLY A 1 104 ? 16.681 -34.875 3.980 1.00 16.33 104 GLY A C 1
ATOM 653 O O . GLY A 1 104 ? 17.842 -35.089 3.631 1.00 17.87 104 GLY A O 1
ATOM 654 N N . ALA A 1 105 ? 16.151 -33.654 3.971 1.00 14.22 105 ALA A N 1
ATOM 655 C CA . ALA A 1 105 ? 16.960 -32.511 3.548 1.00 15.97 105 ALA A CA 1
ATOM 656 C C . ALA A 1 105 ? 18.037 -32.189 4.583 1.00 18.50 105 ALA A C 1
ATOM 657 O O . ALA A 1 105 ? 17.884 -32.481 5.771 1.00 17.60 105 ALA A O 1
ATOM 659 N N . ASP A 1 106 ? 19.134 -31.599 4.122 1.00 15.13 106 ASP A N 1
ATOM 660 C CA . ASP A 1 106 ? 20.210 -31.177 5.012 1.00 13.71 106 ASP A CA 1
ATOM 661 C C . ASP A 1 106 ? 20.044 -29.689 5.276 1.00 14.23 106 ASP A C 1
ATOM 662 O O . ASP A 1 106 ? 20.313 -28.870 4.395 1.00 15.51 106 ASP A O 1
ATOM 667 N N . LEU A 1 107 ? 19.584 -29.340 6.471 1.00 11.06 107 LEU A N 1
ATOM 668 C CA . LEU A 1 107 ? 19.423 -27.936 6.838 1.00 10.74 107 LEU A CA 1
ATOM 669 C C . LEU A 1 107 ? 20.333 -27.545 7.986 1.00 12.09 107 LEU A C 1
ATOM 670 O O . LEU A 1 107 ? 20.052 -26.576 8.692 1.00 13.01 107 LEU A O 1
ATOM 675 N N . HIS A 1 108 ? 21.419 -28.283 8.197 1.00 12.15 108 HIS A N 1
ATOM 676 C CA . HIS A 1 108 ? 22.236 -27.988 9.365 1.00 12.19 108 HIS A CA 1
ATOM 677 C C . HIS A 1 108 ? 22.854 -26.588 9.226 1.00 15.28 108 HIS A C 1
ATOM 678 O O . HIS A 1 108 ? 23.268 -26.174 8.136 1.00 15.60 108 HIS A O 1
ATOM 685 N N . GLU A 1 109 ? 22.829 -25.850 10.335 1.00 12.62 109 GLU A N 1
ATOM 686 C CA . GLU A 1 109 ? 23.271 -24.452 10.416 1.00 12.37 109 GLU A CA 1
ATOM 687 C C . GLU A 1 109 ? 22.526 -23.462 9.517 1.00 12.27 109 GLU A C 1
ATOM 688 O O . GLU A 1 109 ? 22.985 -22.333 9.357 1.00 12.93 109 GLU A O 1
ATOM 694 N N . ALA A 1 110 ? 21.374 -23.848 8.971 1.00 10.87 110 ALA A N 1
ATOM 695 C CA . ALA A 1 110 ? 20.583 -22.926 8.155 1.00 11.66 110 ALA A CA 1
ATOM 696 C C . ALA A 1 110 ? 19.916 -21.877 9.026 1.00 15.11 110 ALA A C 1
ATOM 697 O O . ALA A 1 110 ? 19.620 -22.131 10.192 1.00 13.61 110 ALA A O 1
ATOM 699 N N . ASN A 1 111 ? 19.679 -20.700 8.457 1.00 10.84 111 ASN A N 1
ATOM 700 C CA . ASN A 1 111 ? 18.901 -19.678 9.146 1.00 9.54 111 ASN A CA 1
ATOM 701 C C . ASN A 1 111 ? 17.478 -19.683 8.630 1.00 12.25 111 ASN A C 1
ATOM 702 O O . ASN A 1 111 ? 17.203 -19.179 7.536 1.00 11.78 111 ASN A O 1
ATOM 707 N N . LEU A 1 112 ? 16.584 -20.273 9.416 1.00 8.68 112 LEU A N 1
ATOM 708 C CA . LEU A 1 112 ? 15.161 -20.313 9.079 1.00 8.99 112 LEU A CA 1
ATOM 709 C C . LEU A 1 112 ? 14.352 -19.382 9.972 1.00 9.23 112 LEU A C 1
ATOM 710 O O . LEU A 1 112 ? 13.153 -19.606 10.168 1.00 9.75 112 LEU A O 1
ATOM 715 N N . SER A 1 113 ? 15.002 -18.352 10.519 1.00 9.25 113 SER A N 1
ATOM 716 C CA . SER A 1 113 ? 14.325 -17.383 11.405 1.00 10.74 113 SER A CA 1
ATOM 717 C C . SER A 1 113 ? 13.076 -16.797 10.761 1.00 13.38 113 SER A C 1
ATOM 718 O O . SER A 1 113 ? 13.140 -16.247 9.655 1.00 12.99 113 SER A O 1
ATOM 721 N N . GLY A 1 114 ? 11.942 -16.912 11.450 1.00 11.45 114 GLY A N 1
ATOM 722 C CA . GLY A 1 114 ? 10.706 -16.334 10.948 1.00 13.06 114 GLY A CA 1
ATOM 723 C C . GLY A 1 114 ? 10.105 -17.009 9.726 1.00 12.68 114 GLY A C 1
ATOM 724 O O . GLY A 1 114 ? 9.121 -16.509 9.170 1.00 14.14 114 GLY A O 1
ATOM 725 N N . ALA A 1 115 ? 10.677 -18.136 9.311 1.00 11.28 115 ALA A N 1
ATOM 726 C CA . ALA A 1 115 ? 10.147 -18.867 8.160 1.00 10.21 115 ALA A CA 1
ATOM 727 C C . ALA A 1 115 ? 8.792 -19.485 8.475 1.00 15.46 115 ALA A C 1
ATOM 728 O O . ALA A 1 115 ? 8.477 -19.761 9.629 1.00 15.70 115 ALA A O 1
ATOM 730 N N . ASP A 1 116 ? 8.000 -19.702 7.433 1.00 10.23 116 ASP A N 1
ATOM 731 C CA . ASP A 1 116 ? 6.715 -20.376 7.566 1.00 10.04 116 ASP A CA 1
ATOM 732 C C . ASP A 1 116 ? 6.889 -21.811 7.117 1.00 12.43 116 ASP A C 1
ATOM 733 O O . ASP A 1 116 ? 7.013 -22.064 5.920 1.00 14.31 116 ASP A O 1
ATOM 738 N N . LEU A 1 117 ? 6.923 -22.737 8.074 1.00 11.34 117 LEU A N 1
ATOM 739 C CA . LEU A 1 117 ? 7.067 -24.154 7.775 1.00 11.56 117 LEU A CA 1
ATOM 740 C C . LEU A 1 117 ? 5.847 -24.951 8.207 1.00 10.58 117 LEU A C 1
ATOM 741 O O . LEU A 1 117 ? 5.951 -26.151 8.466 1.00 12.63 117 LEU A O 1
ATOM 746 N N . GLN A 1 118 ? 4.687 -24.312 8.284 1.00 11.22 118 GLN A N 1
ATOM 747 C CA . GLN A 1 118 ? 3.535 -25.058 8.766 1.00 13.00 118 GLN A CA 1
ATOM 748 C C . GLN A 1 118 ? 3.206 -26.186 7.796 1.00 13.40 118 GLN A C 1
ATOM 749 O O . GLN A 1 118 ? 3.300 -26.017 6.576 1.00 14.14 118 GLN A O 1
ATOM 755 N N . GLU A 1 119 ? 2.899 -27.349 8.370 1.00 13.38 119 GLU A N 1
ATOM 756 C CA . GLU A 1 119 ? 2.536 -28.557 7.628 1.00 12.26 119 GLU A CA 1
ATOM 757 C C . GLU A 1 119 ? 3.654 -29.075 6.718 1.00 14.62 119 GLU A C 1
ATOM 758 O O . GLU A 1 119 ? 3.408 -29.907 5.839 1.00 15.26 119 GLU A O 1
ATOM 764 N N . ALA A 1 120 ? 4.878 -28.602 6.930 1.00 11.28 120 ALA A N 1
ATOM 765 C CA . ALA A 1 120 ? 5.997 -29.064 6.108 1.00 11.06 120 ALA A CA 1
ATOM 766 C C . ALA A 1 120 ? 6.389 -30.483 6.498 1.00 14.98 120 ALA A C 1
ATOM 767 O O . ALA A 1 120 ? 6.199 -30.894 7.646 1.00 16.97 120 ALA A O 1
ATOM 769 N N . ASN A 1 121 ? 6.934 -31.228 5.542 1.00 12.78 121 ASN A N 1
ATOM 770 C CA . ASN A 1 121 ? 7.430 -32.576 5.801 1.00 12.32 121 ASN A CA 1
ATOM 771 C C . ASN A 1 121 ? 8.915 -32.500 6.055 1.00 17.26 121 ASN A C 1
ATOM 772 O O . ASN A 1 121 ? 9.696 -32.354 5.117 1.00 16.72 121 ASN A O 1
ATOM 777 N N . LEU A 1 122 ? 9.297 -32.552 7.327 1.00 14.02 122 LEU A N 1
ATOM 778 C CA . LEU A 1 122 ? 10.696 -32.495 7.709 1.00 10.78 122 LEU A CA 1
ATOM 779 C C . LEU A 1 122 ? 11.163 -33.838 8.266 1.00 12.18 122 LEU A C 1
ATOM 780 O O . LEU A 1 122 ? 12.125 -33.892 9.039 1.00 14.10 122 LEU A O 1
ATOM 785 N N . THR A 1 123 ? 10.503 -34.922 7.861 1.00 14.21 123 THR A N 1
ATOM 786 C CA . THR A 1 123 ? 10.854 -36.234 8.396 1.00 12.38 123 THR A CA 1
ATOM 787 C C . THR A 1 123 ? 12.291 -36.584 8.038 1.00 13.32 123 THR A C 1
ATOM 788 O O . THR A 1 123 ? 12.717 -36.397 6.907 1.00 15.60 123 THR A O 1
ATOM 792 N N . GLN A 1 124 ? 13.034 -37.072 9.028 1.00 13.06 124 GLN A N 1
ATOM 793 C CA . GLN A 1 124 ? 14.437 -37.443 8.858 1.00 16.58 124 GLN A CA 1
ATOM 794 C C . GLN A 1 124 ? 15.335 -36.297 8.388 1.00 16.24 124 GLN A C 1
ATOM 795 O O . GLN A 1 124 ? 16.436 -36.549 7.903 1.00 16.96 124 GLN A O 1
ATOM 801 N N . ALA A 1 125 ? 14.890 -35.051 8.524 1.00 13.27 125 ALA A N 1
ATOM 802 C CA . ALA A 1 125 ? 15.725 -33.921 8.106 1.00 12.57 125 ALA A CA 1
ATOM 803 C C . ALA A 1 125 ? 16.873 -33.675 9.077 1.00 15.56 125 ALA A C 1
ATOM 804 O O . ALA A 1 125 ? 16.772 -33.958 10.268 1.00 16.72 125 ALA A O 1
ATOM 806 N N . ASN A 1 126 ? 17.975 -33.149 8.556 1.00 13.92 126 ASN A N 1
ATOM 807 C CA . ASN A 1 126 ? 19.086 -32.742 9.396 1.00 13.83 126 ASN A CA 1
ATOM 808 C C . ASN A 1 126 ? 18.926 -31.271 9.741 1.00 15.15 126 ASN A C 1
ATOM 809 O O . ASN A 1 126 ? 19.157 -30.408 8.893 1.00 14.23 126 ASN A O 1
ATOM 814 N N . LEU A 1 127 ? 18.516 -30.993 10.977 1.00 10.76 127 LEU A N 1
ATOM 815 C CA . LEU A 1 127 ? 18.372 -29.616 11.448 1.00 11.45 127 LEU A CA 1
ATOM 816 C C . LEU A 1 127 ? 19.375 -29.282 12.555 1.00 11.70 127 LEU A C 1
ATOM 817 O O . LEU A 1 127 ? 19.128 -28.390 13.375 1.00 11.08 127 LEU A O 1
ATOM 822 N N . LYS A 1 128 ? 20.503 -29.990 12.578 1.00 11.61 128 LYS A N 1
ATOM 823 C CA . LYS A 1 128 ? 21.525 -29.753 13.598 1.00 10.95 128 LYS A CA 1
ATOM 824 C C . LYS A 1 128 ? 21.969 -28.292 13.576 1.00 13.95 128 LYS A C 1
ATOM 825 O O . LYS A 1 128 ? 22.322 -27.769 12.517 1.00 13.58 128 LYS A O 1
ATOM 831 N N . ASP A 1 129 ? 21.911 -27.640 14.735 1.00 11.21 129 ASP A N 1
ATOM 832 C CA . ASP A 1 129 ? 22.337 -26.245 14.866 1.00 11.30 129 ASP A CA 1
ATOM 833 C C . ASP A 1 129 ? 21.575 -25.277 13.959 1.00 12.32 129 ASP A C 1
ATOM 834 O O . ASP A 1 129 ? 22.062 -24.176 13.696 1.00 15.30 129 ASP A O 1
ATOM 839 N N . ALA A 1 130 ? 20.391 -25.667 13.489 1.00 11.40 130 ALA A N 1
ATOM 840 C CA . ALA A 1 130 ? 19.585 -24.763 12.663 1.00 9.20 130 ALA A CA 1
ATOM 841 C C . ALA A 1 130 ? 18.979 -23.669 13.517 1.00 10.68 130 ALA A C 1
ATOM 842 O O . ALA A 1 130 ? 18.671 -23.883 14.691 1.00 12.38 130 ALA A O 1
ATOM 844 N N . ASN A 1 131 ? 18.804 -22.496 12.922 1.00 8.97 131 ASN A N 1
ATOM 845 C CA . ASN A 1 131 ? 18.132 -21.394 13.591 1.00 9.11 131 ASN A CA 1
ATOM 846 C C . ASN A 1 131 ? 16.681 -21.338 13.145 1.00 11.90 131 ASN A C 1
ATOM 847 O O . ASN A 1 131 ? 16.393 -20.902 12.034 1.00 11.49 131 ASN A O 1
ATOM 852 N N . LEU A 1 132 ? 15.781 -21.797 14.013 1.00 9.93 132 LEU A N 1
ATOM 853 C CA . LEU A 1 132 ? 14.350 -21.783 13.740 1.00 9.28 132 LEU A CA 1
ATOM 854 C C . LEU A 1 132 ? 13.638 -20.780 14.646 1.00 10.53 132 LEU A C 1
ATOM 855 O O . LEU A 1 132 ? 12.453 -20.933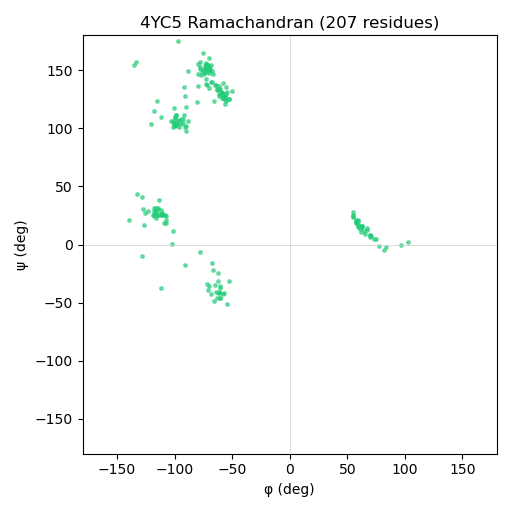 14.932 1.00 10.51 132 LEU A O 1
ATOM 860 N N . SER A 1 133 ? 14.362 -19.750 15.081 1.00 10.85 133 SER A N 1
ATOM 861 C CA . SER A 1 133 ? 13.777 -18.736 15.960 1.00 10.83 133 SER A CA 1
ATOM 862 C C . SER A 1 133 ? 12.534 -18.130 15.338 1.00 11.40 133 SER A C 1
ATOM 863 O O . SER A 1 133 ? 12.562 -17.703 14.184 1.00 12.02 133 SER A O 1
ATOM 866 N N . ASP A 1 134 ? 11.452 -18.091 16.112 1.00 10.93 134 ASP A N 1
ATOM 867 C CA . ASP A 1 134 ? 10.191 -17.476 15.669 1.00 12.72 134 ASP A CA 1
ATOM 868 C C . ASP A 1 134 ? 9.609 -18.080 14.383 1.00 14.15 134 ASP A C 1
ATOM 869 O O . ASP A 1 134 ? 8.766 -17.457 13.727 1.00 13.42 134 ASP A O 1
ATOM 874 N N . ALA A 1 135 ? 10.017 -19.295 14.037 1.00 9.45 135 ALA A N 1
ATOM 875 C CA . ALA A 1 135 ? 9.479 -19.948 12.844 1.00 9.36 135 ALA A CA 1
ATOM 876 C C . ALA A 1 135 ? 8.109 -20.543 13.132 1.00 14.33 135 ALA A C 1
ATOM 877 O O . ALA A 1 135 ? 7.773 -20.850 14.279 1.00 14.73 135 ALA A O 1
ATOM 879 N N . ASN A 1 136 ? 7.310 -20.700 12.087 1.00 10.84 136 ASN A N 1
ATOM 880 C CA . ASN A 1 136 ? 6.009 -21.342 12.248 1.00 10.22 136 ASN A CA 1
ATOM 881 C C . ASN A 1 136 ? 6.111 -22.800 11.828 1.00 13.71 136 ASN A C 1
ATOM 882 O O . ASN A 1 136 ? 6.326 -23.106 10.652 1.00 14.68 136 ASN A O 1
ATOM 887 N N . LEU A 1 137 ? 5.997 -23.700 12.795 1.00 11.03 137 LEU A N 1
ATOM 888 C CA . LEU A 1 137 ? 6.068 -25.128 12.522 1.00 11.25 137 LEU A CA 1
ATOM 889 C C . LEU A 1 137 ? 4.755 -25.819 12.889 1.00 11.01 137 LEU A C 1
ATOM 890 O O . LEU A 1 137 ? 4.745 -27.010 13.216 1.00 13.06 137 LEU A O 1
ATOM 895 N N . GLU A 1 138 ? 3.645 -25.083 12.811 1.00 12.30 138 GLU A N 1
ATOM 896 C CA . GLU A 1 138 ? 2.351 -25.667 13.171 1.00 11.84 138 GLU A CA 1
ATOM 897 C C . GLU A 1 138 ? 2.041 -26.916 12.335 1.00 13.91 138 GLU A C 1
ATOM 898 O O . GLU A 1 138 ? 2.066 -26.875 11.102 1.00 13.34 138 GLU A O 1
ATOM 904 N N . GLN A 1 139 ? 1.761 -28.021 13.022 1.00 12.88 139 GLN A N 1
ATOM 905 C CA . GLN A 1 139 ? 1.441 -29.301 12.395 1.00 12.78 139 GLN A CA 1
ATOM 906 C C . GLN A 1 139 ? 2.532 -29.822 11.452 1.00 13.93 139 GLN A C 1
ATOM 907 O O . GLN A 1 139 ? 2.263 -30.706 10.637 1.00 17.11 139 GLN A O 1
ATOM 913 N N . ALA A 1 140 ? 3.758 -29.315 11.575 1.00 11.73 140 ALA A N 1
ATOM 914 C CA . ALA A 1 140 ? 4.861 -29.834 10.763 1.00 13.71 140 ALA A CA 1
ATOM 915 C C . ALA A 1 140 ? 5.180 -31.264 11.186 1.00 15.87 140 ALA A C 1
ATOM 916 O O . ALA A 1 140 ? 4.988 -31.628 12.343 1.00 15.41 140 ALA A O 1
ATOM 918 N N . ASP A 1 141 ? 5.654 -32.074 10.244 1.00 13.64 141 ASP A N 1
ATOM 919 C CA . ASP A 1 141 ? 6.047 -33.442 10.549 1.00 14.20 141 ASP A CA 1
ATOM 920 C C . ASP A 1 141 ? 7.562 -33.488 10.705 1.00 15.15 141 ASP A C 1
ATOM 921 O O . ASP A 1 141 ? 8.296 -33.454 9.707 1.00 14.32 141 ASP A O 1
ATOM 926 N N . LEU A 1 142 ? 8.029 -33.546 11.952 1.00 14.76 142 LEU A N 1
ATOM 927 C CA . LEU A 1 142 ? 9.461 -33.634 12.236 1.00 12.04 142 LEU A CA 1
ATOM 928 C C . LEU A 1 142 ? 9.879 -35.007 12.749 1.00 14.39 142 LEU A C 1
ATOM 929 O O . LEU A 1 142 ? 10.893 -35.131 13.437 1.00 14.21 142 LEU A O 1
ATOM 934 N N . ALA A 1 143 ? 9.112 -36.035 12.407 1.00 12.92 143 ALA A N 1
ATOM 935 C CA . ALA A 1 143 ? 9.411 -37.375 12.892 1.00 12.85 143 ALA A CA 1
ATOM 936 C C . ALA A 1 143 ? 10.814 -37.807 12.470 1.00 15.47 143 ALA A C 1
ATOM 937 O O . ALA A 1 143 ? 11.169 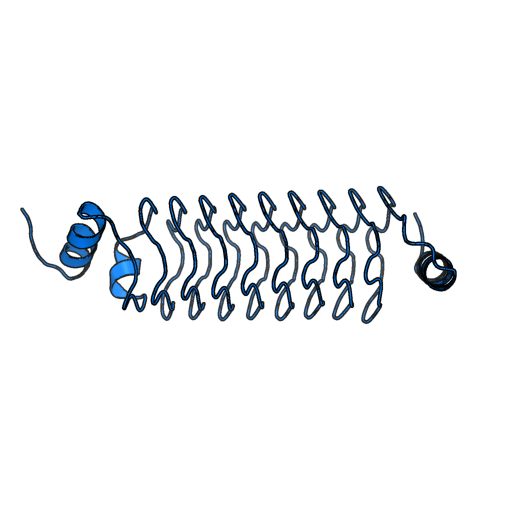-37.746 11.296 1.00 14.99 143 ALA A O 1
ATOM 939 N N . GLY A 1 144 ? 11.611 -38.212 13.450 1.00 14.35 144 GLY A N 1
ATOM 940 C CA . GLY A 1 144 ? 12.954 -38.694 13.191 1.00 15.13 144 GLY A CA 1
ATOM 941 C C . GLY A 1 144 ? 13.933 -37.624 12.760 1.00 16.74 144 GLY A C 1
ATOM 942 O O . GLY A 1 144 ? 15.065 -37.943 12.404 1.00 16.94 144 GLY A O 1
ATOM 943 N N . ALA A 1 145 ? 13.522 -36.358 12.799 1.00 13.92 145 ALA A N 1
ATOM 944 C CA . ALA A 1 145 ? 14.442 -35.275 12.430 1.00 14.91 145 ALA A CA 1
ATOM 945 C C . ALA A 1 145 ? 15.516 -35.105 13.500 1.00 15.52 145 ALA A C 1
ATOM 946 O O . ALA A 1 145 ? 15.288 -35.409 14.668 1.00 13.66 145 ALA A O 1
ATOM 948 N N . ASP A 1 146 ? 16.686 -34.620 13.092 1.00 13.49 146 ASP A N 1
ATOM 949 C CA . ASP A 1 146 ? 17.796 -34.377 14.014 1.00 11.39 146 ASP A CA 1
ATOM 950 C C . ASP A 1 146 ? 17.890 -32.892 14.299 1.00 13.55 146 ASP A C 1
ATOM 951 O O . ASP A 1 146 ? 18.325 -32.134 13.439 1.00 14.70 146 ASP A O 1
ATOM 956 N N . LEU A 1 147 ? 17.476 -32.477 15.497 1.00 11.95 147 LEU A N 1
ATOM 957 C CA . LEU A 1 147 ? 17.518 -31.065 15.880 1.00 10.79 147 LEU A CA 1
ATOM 958 C C . LEU A 1 147 ? 18.566 -30.799 16.962 1.00 13.72 147 LEU A C 1
ATOM 959 O O . LEU A 1 147 ? 18.449 -29.839 17.733 1.00 13.59 147 LEU A O 1
ATOM 964 N N . GLN A 1 148 ? 19.594 -31.640 17.016 1.00 11.99 148 GLN A N 1
ATOM 965 C CA . GLN A 1 148 ? 20.629 -31.486 18.031 1.00 11.95 148 GLN A CA 1
ATOM 966 C C . GLN A 1 148 ? 21.233 -30.083 17.988 1.00 14.46 148 GLN A C 1
ATOM 967 O O . GLN A 1 148 ? 21.718 -29.638 16.943 1.00 14.49 148 GLN A O 1
ATOM 973 N N . GLY A 1 149 ? 21.175 -29.383 19.115 1.00 14.89 149 GLY A N 1
ATOM 974 C CA . GLY A 1 149 ? 21.763 -28.054 19.207 1.00 14.41 149 GLY A CA 1
ATOM 975 C C . GLY A 1 149 ? 21.046 -26.969 18.420 1.00 11.48 149 GLY A C 1
ATOM 976 O O . GLY A 1 149 ? 21.549 -25.838 18.316 1.00 12.17 149 GLY A O 1
ATOM 977 N N . ALA A 1 150 ? 19.880 -27.285 17.861 1.00 10.05 150 ALA A N 1
ATOM 978 C CA . ALA A 1 150 ? 19.105 -26.281 17.130 1.00 12.23 150 ALA A CA 1
ATOM 979 C C . ALA A 1 150 ? 18.517 -25.247 18.081 1.00 12.67 150 ALA A C 1
ATOM 980 O O . ALA A 1 150 ? 18.386 -25.486 19.288 1.00 12.69 150 ALA A O 1
ATOM 982 N N . VAL A 1 151 ? 18.161 -24.098 17.524 1.00 9.64 151 VAL A N 1
ATOM 983 C CA . VAL A 1 151 ? 17.560 -23.014 18.297 1.00 9.42 151 VAL A CA 1
ATOM 984 C C . VAL A 1 151 ? 16.170 -22.751 17.759 1.00 9.75 151 VAL A C 1
ATOM 985 O O . VAL A 1 151 ? 16.017 -22.370 16.597 1.00 11.51 151 VAL A O 1
ATOM 989 N N . LEU A 1 152 ? 15.161 -23.005 18.592 1.00 9.57 152 LEU A N 1
ATOM 990 C CA . LEU A 1 152 ? 13.764 -22.866 18.176 1.00 10.00 152 LEU A CA 1
ATOM 991 C C . LEU A 1 152 ? 13.052 -21.894 19.099 1.00 10.55 152 LEU A C 1
ATOM 992 O O . LEU A 1 152 ? 11.851 -22.021 19.350 1.00 11.88 152 LEU A O 1
ATOM 997 N N A ASP A 1 153 ? 13.805 -20.919 19.605 0.54 11.87 153 ASP A N 1
ATOM 998 N N B ASP A 1 153 ? 13.796 -20.914 19.595 0.46 11.86 153 ASP A N 1
ATOM 999 C CA A ASP A 1 153 ? 13.265 -19.926 20.530 0.54 12.32 153 ASP A CA 1
ATOM 1000 C CA B ASP A 1 153 ? 13.247 -19.967 20.552 0.46 12.14 153 ASP A CA 1
ATOM 1001 C C A ASP A 1 153 ? 12.083 -19.203 19.907 0.54 12.52 153 ASP A C 1
ATOM 1002 C C B ASP A 1 153 ? 12.105 -19.167 19.944 0.46 12.65 153 ASP A C 1
ATOM 1003 O O A ASP A 1 153 ? 12.188 -18.669 18.803 0.54 12.09 153 ASP A O 1
ATOM 1004 O O B ASP A 1 153 ? 12.260 -18.542 18.895 0.46 12.62 153 ASP A O 1
ATOM 1013 N N . GLY A 1 154 ? 10.952 -19.208 20.607 1.00 10.47 154 GLY A N 1
ATOM 1014 C CA . GLY A 1 154 ? 9.779 -18.473 20.158 1.00 13.36 154 GLY A CA 1
ATOM 1015 C C . GLY A 1 154 ? 9.050 -19.122 18.994 1.00 12.84 154 GLY A C 1
ATOM 1016 O O . GLY A 1 154 ? 8.093 -18.551 18.476 1.00 12.94 154 GLY A O 1
ATOM 1017 N N . ALA A 1 155 ? 9.484 -20.312 18.581 1.00 10.40 155 ALA A N 1
ATOM 1018 C CA . ALA A 1 155 ? 8.847 -20.991 17.452 1.00 10.19 155 ALA A CA 1
ATOM 1019 C C . ALA A 1 155 ? 7.472 -21.531 17.815 1.00 13.05 155 ALA A C 1
ATOM 1020 O O . ALA A 1 155 ? 7.191 -21.818 18.978 1.00 13.15 155 ALA A O 1
ATOM 1022 N N . ASN A 1 156 ? 6.623 -21.673 16.802 1.00 10.43 156 ASN A N 1
ATOM 1023 C CA . ASN A 1 156 ? 5.302 -22.244 16.995 1.00 11.90 156 ASN A CA 1
ATOM 1024 C C . ASN A 1 156 ? 5.310 -23.706 16.561 1.00 15.52 156 ASN A C 1
ATOM 1025 O O . ASN A 1 156 ? 5.370 -23.992 15.364 1.00 14.31 156 ASN A O 1
ATOM 1030 N N . LEU A 1 157 ? 5.271 -24.620 17.527 1.00 10.89 157 LEU A N 1
ATOM 1031 C CA . LEU A 1 157 ? 5.229 -26.046 17.215 1.00 10.91 157 LEU A CA 1
ATOM 1032 C C . LEU A 1 157 ? 3.892 -26.661 17.595 1.00 14.01 157 LEU A C 1
ATOM 1033 O O . LEU A 1 157 ? 3.820 -27.845 17.923 1.00 13.83 157 LEU A O 1
ATOM 1038 N N . HIS A 1 158 ? 2.833 -25.860 17.538 1.00 13.10 158 HIS A N 1
ATOM 1039 C CA . HIS A 1 158 ? 1.499 -26.340 17.887 1.00 12.80 158 HIS A CA 1
ATOM 1040 C C . HIS A 1 158 ? 1.145 -27.561 17.039 1.00 15.08 158 HIS A C 1
ATOM 1041 O O . HIS A 1 158 ? 1.159 -27.496 15.810 1.00 13.89 158 HIS A O 1
ATOM 1048 N N . GLY A 1 159 ? 0.864 -28.680 17.701 1.00 13.52 159 GLY A N 1
ATOM 1049 C CA . GLY A 1 159 ? 0.487 -29.896 17.003 1.00 13.71 159 GLY A CA 1
ATOM 1050 C C . GLY A 1 159 ? 1.575 -30.531 16.152 1.00 13.66 159 GLY A C 1
ATOM 1051 O O . GLY A 1 159 ? 1.291 -31.414 15.345 1.00 16.68 159 GLY A O 1
ATOM 1052 N N . ALA A 1 160 ? 2.821 -30.110 16.328 1.00 12.82 160 ALA A N 1
ATOM 1053 C CA . ALA A 1 160 ? 3.907 -30.685 15.533 1.00 13.16 160 ALA A CA 1
ATOM 1054 C C . ALA A 1 160 ? 4.163 -32.136 15.934 1.00 12.91 160 ALA A C 1
ATOM 1055 O O . ALA A 1 160 ? 3.931 -32.530 17.080 1.00 14.78 160 ALA A O 1
ATOM 1057 N N . ASN A 1 161 ? 4.627 -32.927 14.970 1.00 14.11 161 ASN A N 1
ATOM 1058 C CA . ASN A 1 161 ? 5.001 -34.311 15.209 1.00 13.09 161 ASN A CA 1
ATOM 1059 C C . ASN A 1 161 ? 6.499 -34.405 15.436 1.00 15.6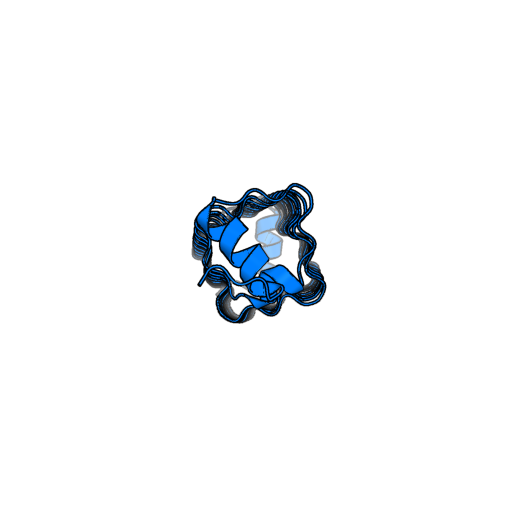9 161 ASN A C 1
ATOM 1060 O O . ASN A 1 161 ? 7.271 -34.266 14.492 1.00 15.47 161 ASN A O 1
ATOM 1065 N N . LEU A 1 162 ? 6.909 -34.617 16.686 1.00 12.23 162 LEU A N 1
ATOM 1066 C CA . LEU A 1 162 ? 8.325 -34.750 17.011 1.00 11.94 162 LEU A CA 1
ATOM 1067 C C . LEU A 1 162 ? 8.674 -36.184 17.429 1.00 13.63 162 LEU A C 1
ATOM 1068 O O . LEU A 1 162 ? 9.648 -36.410 18.151 1.00 12.70 162 LEU A O 1
ATOM 1073 N N . ASN A 1 163 ? 7.883 -37.144 16.963 1.00 13.13 163 ASN A N 1
ATOM 1074 C CA . ASN A 1 163 ? 8.146 -38.560 17.248 1.00 13.83 163 ASN A CA 1
ATOM 1075 C C . ASN A 1 163 ? 9.567 -38.950 16.885 1.00 14.98 163 ASN A C 1
ATOM 1076 O O . ASN A 1 163 ? 10.001 -38.742 15.751 1.00 15.53 163 ASN A O 1
ATOM 1081 N N . ASN A 1 164 ? 10.280 -39.510 17.858 1.00 16.13 164 ASN A N 1
ATOM 1082 C CA . ASN A 1 164 ? 11.644 -39.994 17.662 1.00 17.46 164 ASN A CA 1
ATOM 1083 C C . ASN A 1 164 ? 12.602 -38.942 17.115 1.00 15.87 164 ASN A C 1
ATOM 1084 O O . ASN A 1 164 ? 13.606 -39.283 16.493 1.00 16.83 164 ASN A O 1
ATOM 1089 N N . ALA A 1 165 ? 12.301 -37.667 17.344 1.00 12.92 165 ALA A N 1
ATOM 1090 C CA . ALA A 1 165 ? 13.223 -36.608 16.933 1.00 12.17 165 ALA A CA 1
ATOM 1091 C C . ALA A 1 165 ? 14.382 -36.519 17.923 1.00 14.69 165 ALA A C 1
ATOM 1092 O O . ALA A 1 165 ? 14.256 -36.930 19.073 1.00 18.04 165 ALA A O 1
ATOM 1094 N N . ASN A 1 166 ? 15.507 -35.972 17.480 1.00 13.28 166 ASN A N 1
ATOM 1095 C CA . ASN A 1 166 ? 16.615 -35.722 18.389 1.00 10.73 166 ASN A CA 1
ATOM 1096 C C . ASN A 1 166 ? 16.558 -34.278 18.843 1.00 10.71 166 ASN A C 1
ATOM 1097 O O . ASN A 1 166 ? 16.835 -33.377 18.052 1.00 14.11 166 ASN A O 1
ATOM 1102 N N . LEU A 1 167 ? 16.169 -34.055 20.097 1.00 10.33 167 LEU A N 1
ATOM 1103 C CA . LEU A 1 167 ? 16.134 -32.698 20.634 1.00 10.68 167 LEU A CA 1
ATOM 1104 C C . LEU A 1 167 ? 17.260 -32.465 21.637 1.00 11.50 167 LEU A C 1
ATOM 1105 O O . LEU A 1 167 ? 17.200 -31.517 22.432 1.00 13.75 167 LEU A O 1
ATOM 1110 N N . SER A 1 168 ? 18.289 -33.312 21.596 1.00 11.48 168 SER A N 1
ATOM 1111 C CA . SER A 1 168 ? 19.411 -33.176 22.529 1.00 12.54 168 SER A CA 1
ATOM 1112 C C . SER A 1 168 ? 20.020 -31.781 22.416 1.00 12.55 168 SER A C 1
ATOM 1113 O O . SER A 1 168 ? 20.359 -31.345 21.315 1.00 13.60 168 SER A O 1
ATOM 1116 N N . GLU A 1 169 ? 20.142 -31.093 23.552 1.00 12.94 169 GLU A N 1
ATOM 1117 C CA . GLU A 1 169 ? 20.704 -29.740 23.633 1.00 13.30 169 GLU A CA 1
ATOM 1118 C C . GLU A 1 169 ? 19.955 -28.705 22.791 1.00 13.74 169 GLU A C 1
ATOM 1119 O O . GLU A 1 169 ? 20.467 -27.609 22.571 1.00 14.18 169 GLU A O 1
ATOM 1125 N N . ALA A 1 170 ? 18.749 -29.031 22.339 1.00 11.72 170 ALA A N 1
ATOM 1126 C CA . ALA A 1 170 ? 17.987 -28.072 21.549 1.00 12.17 170 ALA A CA 1
ATOM 1127 C C . ALA A 1 170 ? 17.399 -27.023 22.470 1.00 15.34 170 ALA A C 1
ATOM 1128 O O . ALA A 1 170 ? 17.036 -27.329 23.609 1.00 14.15 170 ALA A O 1
ATOM 1130 N N . MET A 1 171 ? 17.314 -25.794 21.972 1.00 11.23 171 MET A N 1
ATOM 1131 C CA . MET A 1 171 ? 16.682 -24.703 22.707 1.00 11.35 171 MET A CA 1
ATOM 1132 C C . MET A 1 171 ? 15.259 -24.500 22.191 1.00 12.49 171 MET A C 1
ATOM 1133 O O . MET A 1 171 ? 15.046 -24.050 21.065 1.00 16.59 171 MET A O 1
ATOM 1138 N N . LEU A 1 172 ? 14.293 -24.858 23.018 1.00 11.87 172 LEU A N 1
ATOM 1139 C CA . LEU A 1 172 ? 12.883 -24.655 22.703 1.00 11.04 172 LEU A CA 1
ATOM 1140 C C . LEU A 1 172 ? 12.303 -23.634 23.670 1.00 11.46 172 LEU A C 1
ATOM 1141 O O . LEU A 1 172 ? 11.165 -23.769 24.130 1.00 14.11 172 LEU A O 1
ATOM 1146 N N . THR A 1 173 ? 13.096 -22.614 23.994 1.00 11.40 173 THR A N 1
ATOM 1147 C CA . THR A 1 173 ? 12.674 -21.634 24.986 1.00 10.83 173 THR A CA 1
ATOM 1148 C C . THR A 1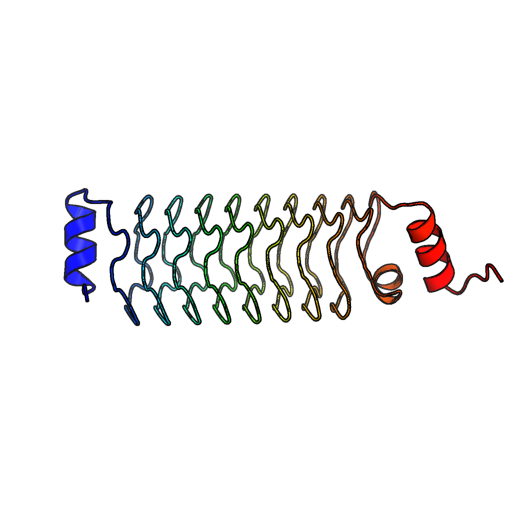 173 ? 11.578 -20.754 24.402 1.00 13.30 173 THR A C 1
ATOM 1149 O O . THR A 1 173 ? 11.633 -20.362 23.234 1.00 14.53 173 THR A O 1
ATOM 1153 N N . ARG A 1 174 ? 10.554 -20.495 25.211 1.00 11.95 174 ARG A N 1
ATOM 1154 C CA . ARG A 1 174 ? 9.424 -19.665 24.805 1.00 14.62 174 ARG A CA 1
ATOM 1155 C C . ARG A 1 174 ? 8.706 -20.232 23.572 1.00 14.25 174 ARG A C 1
ATOM 1156 O O . ARG A 1 174 ? 7.994 -19.507 22.873 1.00 17.20 174 ARG A O 1
ATOM 1164 N N . ALA A 1 175 ? 8.879 -21.521 23.310 1.00 11.44 175 ALA A N 1
ATOM 1165 C CA . ALA A 1 175 ? 8.241 -22.134 22.145 1.00 13.81 175 ALA A CA 1
ATOM 1166 C C . ALA A 1 175 ? 6.842 -22.630 22.493 1.00 13.13 175 ALA A C 1
ATOM 1167 O O . ALA A 1 175 ? 6.569 -22.993 23.638 1.00 14.77 175 ALA A O 1
ATOM 1169 N N . ASN A 1 176 ? 5.953 -22.617 21.507 1.00 11.29 176 ASN A N 1
ATOM 1170 C CA . ASN A 1 176 ? 4.623 -23.190 21.671 1.00 11.68 176 ASN A CA 1
ATOM 1171 C C . ASN A 1 176 ? 4.632 -24.671 21.302 1.00 16.53 176 ASN A C 1
ATOM 1172 O O . ASN A 1 176 ? 4.704 -25.013 20.127 1.00 18.17 176 ASN A O 1
ATOM 1177 N N . LEU A 1 177 ? 4.556 -25.543 22.305 1.00 12.43 177 LEU A N 1
ATOM 1178 C CA . LEU A 1 177 ? 4.538 -26.985 22.070 1.00 11.02 177 LEU A CA 1
ATOM 1179 C C . LEU A 1 177 ? 3.160 -27.578 22.365 1.00 11.82 177 LEU A C 1
ATOM 1180 O O . LEU A 1 177 ? 3.021 -28.788 22.537 1.00 13.37 177 LEU A O 1
ATOM 1185 N N . GLU A 1 178 ? 2.131 -26.738 22.408 1.00 13.05 178 GLU A N 1
ATOM 1186 C CA . GLU A 1 178 ? 0.798 -27.249 22.721 1.00 13.42 178 GLU A CA 1
ATOM 1187 C C . GLU A 1 178 ? 0.366 -28.316 21.716 1.00 16.46 178 GLU A C 1
ATOM 1188 O O . GLU A 1 178 ? 0.481 -28.120 20.507 1.00 15.84 178 GLU A O 1
ATOM 1194 N N . GLN A 1 179 ? -0.105 -29.450 22.234 1.00 14.24 179 GLN A N 1
ATOM 1195 C CA . GLN A 1 179 ? -0.589 -30.565 21.421 1.00 14.93 179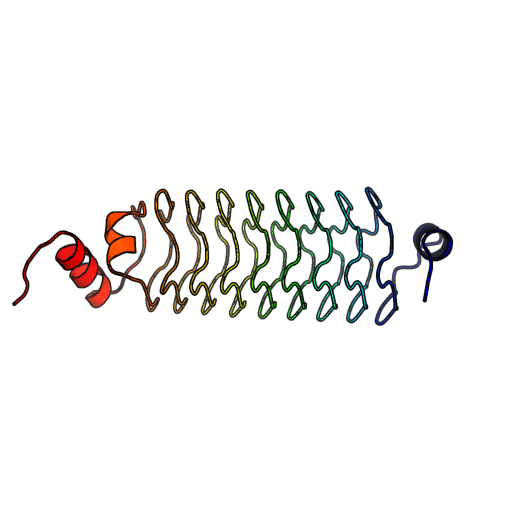 GLN A CA 1
ATOM 1196 C C . GLN A 1 179 ? 0.493 -31.227 20.568 1.00 15.07 179 GLN A C 1
ATOM 1197 O O . GLN A 1 179 ? 0.177 -32.068 19.732 1.00 16.57 179 GLN A O 1
ATOM 1203 N N . ALA A 1 180 ? 1.761 -30.875 20.773 1.00 12.80 180 ALA A N 1
ATOM 1204 C CA . ALA A 1 180 ? 2.835 -31.537 20.026 1.00 12.26 180 ALA A CA 1
ATOM 1205 C C . ALA A 1 180 ? 3.035 -32.958 20.537 1.00 15.37 180 ALA A C 1
ATOM 1206 O O . ALA A 1 180 ? 2.675 -33.272 21.673 1.00 16.86 180 ALA A O 1
ATOM 1208 N N . ASP A 1 181 ? 3.595 -33.822 19.695 1.00 13.18 181 ASP A N 1
ATOM 1209 C CA . ASP A 1 181 ? 3.874 -35.200 20.111 1.00 13.18 181 ASP A CA 1
ATOM 1210 C C . ASP A 1 181 ? 5.376 -35.406 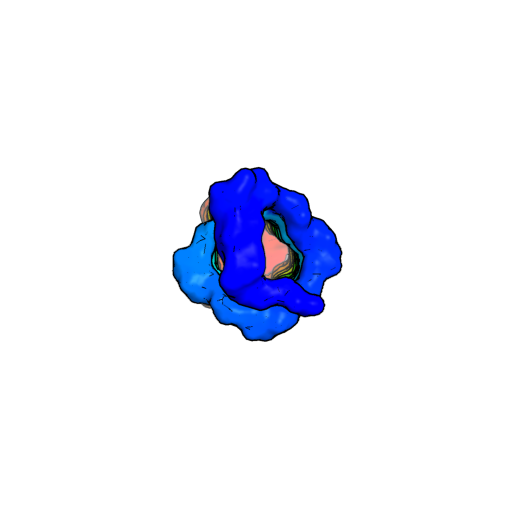20.200 1.00 13.12 181 ASP A C 1
ATOM 1211 O O . ASP A 1 181 ? 6.061 -35.435 19.183 1.00 13.50 181 ASP A O 1
ATOM 1216 N N . LEU A 1 182 ? 5.887 -35.545 21.418 1.00 11.72 182 LEU A N 1
ATOM 1217 C CA . LEU A 1 182 ? 7.320 -35.724 21.630 1.00 13.25 182 LEU A CA 1
ATOM 1218 C C . LEU A 1 182 ? 7.645 -37.156 22.041 1.00 12.34 182 LEU A C 1
ATOM 1219 O O . LEU A 1 182 ? 8.688 -37.416 22.634 1.00 14.17 182 LEU A O 1
ATOM 1224 N N . SER A 1 183 ? 6.745 -38.083 21.733 1.00 11.99 183 SER A N 1
ATOM 1225 C CA . SER A 1 183 ? 6.987 -39.491 22.051 1.00 13.91 183 SER A CA 1
ATOM 1226 C C . SER A 1 183 ? 8.291 -39.964 21.412 1.00 17.43 183 SER A C 1
ATOM 1227 O O . SER A 1 183 ? 8.495 -39.786 20.212 1.00 16.69 183 SER A O 1
ATOM 1230 N N . GLY A 1 184 ? 9.178 -40.543 22.217 1.00 15.68 184 GLY A N 1
ATOM 1231 C CA . GLY A 1 184 ? 10.426 -41.073 21.699 1.00 15.40 184 GLY A CA 1
ATOM 1232 C C . GLY A 1 184 ? 11.498 -40.041 21.390 1.00 15.73 184 GLY A C 1
ATOM 1233 O O . GLY A 1 184 ? 12.591 -40.405 20.962 1.00 15.89 184 GLY A O 1
ATOM 1234 N N . ALA A 1 185 ? 11.198 -38.758 21.600 1.00 12.73 185 ALA A N 1
ATOM 1235 C CA . ALA A 1 185 ? 12.187 -37.706 21.353 1.00 13.08 185 ALA A CA 1
ATOM 1236 C C . ALA A 1 185 ? 13.335 -37.803 22.352 1.00 14.10 185 ALA A C 1
ATOM 1237 O O . ALA A 1 185 ? 13.111 -38.096 23.530 1.00 15.98 185 ALA A O 1
ATOM 1239 N N . ARG A 1 186 ? 14.563 -37.597 21.882 1.00 12.97 186 ARG A N 1
ATOM 1240 C CA . ARG A 1 186 ? 15.711 -37.521 22.791 1.00 13.86 186 ARG A CA 1
ATOM 1241 C C . ARG A 1 186 ? 15.763 -36.127 23.394 1.00 13.33 186 ARG A C 1
ATOM 1242 O O . ARG A 1 186 ? 15.815 -35.148 22.666 1.00 14.46 186 ARG A O 1
ATOM 1250 N N . THR A 1 187 ? 15.728 -36.010 24.720 1.00 11.04 187 THR A N 1
ATOM 1251 C CA . THR A 1 187 ? 15.656 -34.669 25.291 1.00 9.86 187 THR A CA 1
ATOM 1252 C C . THR A 1 187 ? 16.739 -34.393 26.326 1.00 12.03 187 THR A C 1
ATOM 1253 O O . THR A 1 187 ? 16.633 -33.438 27.085 1.00 12.15 187 THR A O 1
ATOM 1257 N N . THR A 1 188 ? 17.787 -35.212 26.351 1.00 11.92 188 THR A N 1
ATOM 1258 C CA . THR A 1 188 ? 18.919 -34.911 27.233 1.00 12.12 188 THR A CA 1
ATOM 1259 C C . THR A 1 188 ? 19.496 -33.547 26.871 1.00 15.03 188 THR A C 1
ATOM 1260 O O . THR A 1 188 ? 19.811 -33.274 25.711 1.00 14.32 188 THR A O 1
ATOM 1264 N N . GLY A 1 189 ? 19.598 -32.673 27.866 1.00 10.52 189 GLY A N 1
ATOM 1265 C CA . GLY A 1 189 ? 20.108 -31.336 27.642 1.00 13.04 189 GLY A CA 1
ATOM 1266 C C . GLY A 1 189 ? 19.148 -30.383 26.951 1.00 14.94 189 GLY A C 1
ATOM 1267 O O . GLY A 1 189 ? 19.534 -29.253 26.658 1.00 12.59 189 GLY A O 1
ATOM 1268 N N . ALA A 1 190 ? 17.907 -30.804 26.700 1.00 11.98 190 ALA A N 1
ATOM 1269 C CA . ALA A 1 190 ? 16.949 -29.905 26.025 1.00 9.80 190 ALA A CA 1
ATOM 1270 C C . ALA A 1 190 ? 16.534 -28.761 26.943 1.00 9.75 190 ALA A C 1
ATOM 1271 O O . ALA A 1 190 ? 16.459 -28.923 28.167 1.00 11.07 190 ALA A O 1
ATOM 1273 N N . ARG A 1 191 ? 16.277 -27.605 26.340 1.00 9.07 191 ARG A N 1
ATOM 1274 C CA . ARG A 1 191 ? 16.051 -26.375 27.086 1.00 9.09 191 ARG A CA 1
ATOM 1275 C C . ARG A 1 191 ? 14.673 -25.825 26.762 1.00 10.40 191 ARG A C 1
ATOM 1276 O O . ARG A 1 191 ? 14.439 -25.285 25.669 1.00 11.18 191 ARG A O 1
ATOM 1284 N N . LEU A 1 192 ? 13.745 -26.015 27.700 1.00 9.11 192 LEU A N 1
ATOM 1285 C CA . LEU A 1 192 ? 12.352 -25.692 27.450 1.00 9.25 192 LEU A CA 1
ATOM 1286 C C . LEU A 1 192 ? 11.829 -24.605 28.381 1.00 10.90 192 LEU A C 1
ATOM 1287 O O . LEU A 1 192 ? 10.629 -24.532 28.632 1.00 12.05 192 LEU A O 1
ATOM 1292 N N . ASP A 1 193 ? 12.718 -23.768 28.904 1.00 10.38 193 ASP A N 1
ATOM 1293 C CA . ASP A 1 193 ? 12.264 -22.683 29.778 1.00 10.31 193 ASP A CA 1
ATOM 1294 C C . ASP A 1 193 ? 11.226 -21.830 29.065 1.00 10.70 193 ASP A C 1
ATOM 1295 O O . ASP A 1 193 ? 11.389 -21.518 27.890 1.00 11.12 193 ASP A O 1
ATOM 1300 N N . ASP A 1 194 ? 10.151 -21.498 29.780 1.00 10.17 194 ASP A N 1
ATOM 1301 C CA . ASP A 1 194 ? 9.040 -20.693 29.270 1.00 10.34 194 ASP A CA 1
ATOM 1302 C C . ASP A 1 194 ? 8.255 -21.280 28.093 1.00 12.03 194 ASP A C 1
ATOM 1303 O O . ASP A 1 194 ? 7.431 -20.574 27.502 1.00 12.19 194 ASP A O 1
ATOM 1308 N N . ALA A 1 195 ? 8.481 -22.548 27.757 1.00 11.02 195 ALA A N 1
ATOM 1309 C CA . ALA A 1 195 ? 7.722 -23.179 26.663 1.00 11.41 195 ALA A CA 1
ATOM 1310 C C . ALA A 1 195 ? 6.295 -23.475 27.113 1.00 13.07 195 ALA A C 1
ATOM 1311 O O . ALA A 1 195 ? 6.038 -23.631 28.305 1.00 14.53 195 ALA A O 1
ATOM 1313 N N . ASP A 1 196 ? 5.363 -23.538 26.168 1.00 11.49 196 ASP A N 1
ATOM 1314 C CA . ASP A 1 196 ? 3.992 -23.898 26.504 1.00 12.75 196 ASP A CA 1
ATOM 1315 C C . ASP A 1 196 ? 3.814 -25.358 26.153 1.00 11.26 196 ASP A C 1
ATOM 1316 O O . ASP A 1 196 ? 3.804 -25.710 24.973 1.00 14.06 196 ASP A O 1
ATOM 1321 N N . LEU A 1 197 ? 3.687 -26.211 27.169 1.00 10.41 197 LEU A N 1
ATOM 1322 C CA . LEU A 1 197 ? 3.605 -27.652 26.945 1.00 10.33 197 LEU A CA 1
ATOM 1323 C C . LEU A 1 197 ? 2.185 -28.192 27.050 1.00 10.74 197 LEU A C 1
ATOM 1324 O O . LEU A 1 197 ? 1.972 -29.389 26.898 1.00 13.23 197 LEU A O 1
ATOM 1329 N N . ARG A 1 198 ? 1.219 -27.321 27.317 1.00 13.55 198 ARG A N 1
ATOM 1330 C CA . ARG A 1 198 ? -0.136 -27.800 27.614 1.00 14.38 198 ARG A CA 1
ATOM 1331 C C . ARG A 1 198 ? -0.722 -28.658 26.493 1.00 15.73 198 ARG A C 1
ATOM 1332 O O . ARG A 1 198 ? -0.730 -28.255 25.334 1.00 14.28 198 ARG A O 1
ATOM 1340 N N . GLY A 1 199 ? -1.187 -29.858 26.849 1.00 13.27 199 GLY A N 1
ATOM 1341 C CA . GLY A 1 199 ? -1.763 -30.763 25.874 1.00 16.98 199 GLY A CA 1
ATOM 1342 C C . GLY A 1 199 ? -0.764 -31.586 25.081 1.00 15.82 199 GLY A C 1
ATOM 1343 O O . GLY A 1 199 ? -1.166 -32.447 24.296 1.00 16.52 199 GLY A O 1
ATOM 1344 N N . ALA A 1 200 ? 0.531 -31.343 25.276 1.00 12.60 200 ALA A N 1
ATOM 1345 C CA . ALA A 1 200 ? 1.538 -32.123 24.556 1.00 12.38 200 ALA A CA 1
ATOM 1346 C C . ALA A 1 200 ? 1.588 -33.562 25.076 1.00 16.76 200 ALA A C 1
ATOM 1347 O O . ALA A 1 200 ? 1.226 -33.845 26.223 1.00 14.42 200 ALA A O 1
ATOM 1349 N N . THR A 1 201 ? 2.039 -34.465 24.215 1.00 13.76 201 THR A N 1
ATOM 1350 C CA . THR A 1 201 ? 2.309 -35.845 24.606 1.00 15.22 201 THR A CA 1
ATOM 1351 C C . THR A 1 201 ? 3.804 -36.002 24.825 1.00 13.39 201 THR A C 1
ATOM 1352 O O . THR A 1 201 ? 4.577 -35.797 23.889 1.00 14.79 201 THR A O 1
ATOM 1356 N N . VAL A 1 202 ? 4.222 -36.334 26.047 1.00 12.61 202 VAL A N 1
ATOM 1357 C CA . VAL A 1 202 ? 5.656 -36.478 26.314 1.00 12.94 202 VAL A CA 1
ATOM 1358 C C . VAL A 1 202 ? 5.922 -37.727 27.137 1.00 14.50 202 VAL A C 1
ATOM 1359 O O . VAL A 1 202 ? 5.053 -38.197 27.880 1.00 17.39 202 VAL A O 1
ATOM 1363 N N . ASP A 1 203 ? 7.132 -38.260 27.000 1.00 13.41 203 ASP A N 1
ATOM 1364 C CA . ASP A 1 203 ? 7.579 -39.365 27.841 1.00 14.41 203 ASP A CA 1
ATOM 1365 C C . ASP A 1 203 ? 7.990 -38.849 29.211 1.00 14.63 203 ASP A C 1
ATOM 1366 O O . ASP A 1 203 ? 8.443 -37.715 29.339 1.00 14.43 203 ASP A O 1
ATOM 1371 N N . PRO A 1 204 ? 7.852 -39.688 30.246 1.00 12.16 204 PRO A N 1
ATOM 1372 C CA . PRO A 1 204 ? 8.276 -39.254 31.582 1.00 11.19 204 PRO A CA 1
ATOM 1373 C C . PRO A 1 204 ? 9.717 -38.729 31.607 1.00 13.53 204 PRO A C 1
ATOM 1374 O O . PRO A 1 204 ? 10.033 -37.811 32.376 1.00 12.77 204 PRO A O 1
ATOM 1378 N N . VAL A 1 205 ? 10.574 -39.275 30.749 1.00 10.58 205 VAL A N 1
ATOM 1379 C CA . VAL A 1 205 ? 11.979 -38.877 30.757 1.00 10.39 205 VAL A CA 1
ATOM 1380 C C . VAL A 1 205 ? 12.144 -37.380 30.411 1.00 10.22 205 VAL A C 1
ATOM 1381 O O . VAL A 1 205 ? 13.104 -36.747 30.824 1.00 11.00 205 VAL A O 1
ATOM 1385 N N . LEU A 1 206 ? 11.184 -36.801 29.695 1.00 10.78 206 LEU A N 1
ATOM 1386 C CA . LEU A 1 206 ? 11.272 -35.371 29.393 1.00 10.84 206 LEU A CA 1
ATOM 1387 C C . LEU A 1 206 ? 11.291 -34.570 30.694 1.00 12.14 206 LEU A C 1
ATOM 1388 O O . LEU A 1 206 ? 12.048 -33.606 30.832 1.00 11.55 206 LEU A O 1
ATOM 1393 N N . TRP A 1 207 ? 10.460 -34.976 31.648 1.00 12.06 207 TRP A N 1
ATOM 1394 C CA . TRP A 1 207 ? 10.364 -34.247 32.906 1.00 10.90 207 TRP A CA 1
ATOM 1395 C C . TRP A 1 207 ? 11.647 -34.348 33.709 1.00 14.41 207 TRP A C 1
ATOM 1396 O O . TRP A 1 207 ? 11.915 -33.501 34.559 1.00 12.88 207 TRP A O 1
ATOM 1407 N N . ARG A 1 208 ? 12.440 -35.382 33.434 1.00 10.86 208 ARG A N 1
ATOM 1408 C CA . ARG A 1 208 ? 13.714 -35.574 34.130 1.00 12.07 208 ARG A CA 1
ATOM 1409 C C . ARG A 1 208 ? 14.892 -34.914 33.427 1.00 16.15 208 ARG A C 1
ATOM 1410 O O . ARG A 1 208 ? 15.949 -34.733 34.028 1.00 18.77 208 ARG A O 1
ATOM 1418 N N . THR A 1 209 ? 14.726 -34.574 32.153 1.00 10.33 209 THR A N 1
ATOM 1419 C CA . THR A 1 209 ? 15.872 -34.118 31.356 1.00 9.86 209 THR A CA 1
ATOM 1420 C C . THR A 1 209 ? 15.827 -32.635 30.944 1.00 12.38 209 THR A C 1
ATOM 1421 O O . THR A 1 209 ? 16.865 -31.970 30.899 1.00 15.22 209 THR A O 1
ATOM 1425 N N . ALA A 1 210 ? 14.647 -32.119 30.621 1.00 11.55 210 ALA A N 1
ATOM 1426 C CA . ALA A 1 210 ? 14.539 -30.736 30.127 1.00 9.38 210 ALA A CA 1
ATOM 1427 C C . ALA A 1 210 ? 14.594 -29.700 31.244 1.00 10.84 210 ALA A C 1
ATOM 1428 O O . ALA A 1 210 ? 14.103 -29.943 32.351 1.00 12.28 210 ALA A O 1
ATOM 1430 N N . SER A 1 211 ? 15.175 -28.533 30.969 1.00 12.18 211 SER A N 1
ATOM 1431 C CA . SER A 1 211 ? 14.981 -27.405 31.883 1.00 11.20 211 SER A CA 1
ATOM 1432 C C . SER A 1 211 ? 13.615 -26.804 31.584 1.00 12.23 211 SER A C 1
ATOM 1433 O O . SER A 1 211 ? 13.228 -26.664 30.422 1.00 11.61 211 SER A O 1
ATOM 1436 N N . LEU A 1 212 ? 12.873 -26.481 32.638 1.00 10.39 212 LEU A N 1
ATOM 1437 C CA . LEU A 1 212 ? 11.445 -26.218 32.513 1.00 10.20 212 LEU A CA 1
ATO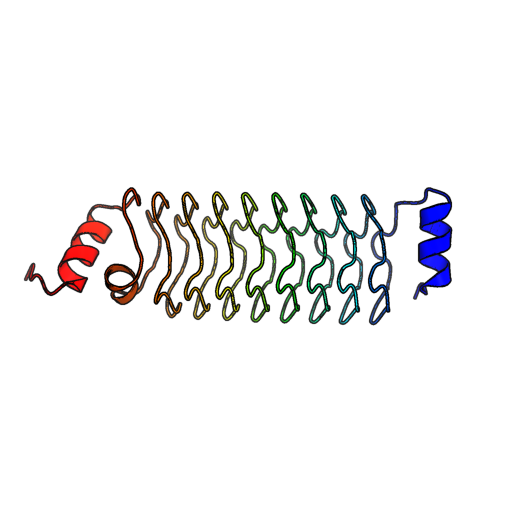M 1438 C C . LEU A 1 212 ? 10.992 -25.047 33.361 1.00 11.42 212 LEU A C 1
ATOM 1439 O O . LEU A 1 212 ? 9.814 -24.927 33.688 1.00 10.78 212 LEU A O 1
ATOM 1444 N N . VAL A 1 213 ? 11.923 -24.180 33.736 1.00 10.57 213 VAL A N 1
ATOM 1445 C CA . VAL A 1 213 ? 11.535 -23.020 34.520 1.00 10.97 213 VAL A CA 1
ATOM 1446 C C . VAL A 1 213 ? 10.641 -22.123 33.674 1.00 11.93 213 VAL A C 1
ATOM 1447 O O . VAL A 1 213 ? 11.019 -21.715 32.572 1.00 12.81 213 VAL A O 1
ATOM 1451 N N . GLY A 1 214 ? 9.444 -21.844 34.176 1.00 11.25 214 GLY A N 1
ATOM 1452 C CA . GLY A 1 214 ? 8.482 -21.021 33.462 1.00 13.35 214 GLY A CA 1
ATOM 1453 C C . GLY A 1 214 ? 7.648 -21.785 32.440 1.00 11.30 214 GLY A C 1
ATOM 1454 O O . GLY A 1 214 ? 6.787 -21.196 31.777 1.00 13.02 214 GLY A O 1
ATOM 1455 N N . ALA A 1 215 ? 7.908 -23.080 32.286 1.00 12.37 215 ALA A N 1
ATOM 1456 C CA . ALA A 1 215 ? 7.185 -23.873 31.294 1.00 11.86 215 ALA A CA 1
ATOM 1457 C C . ALA A 1 215 ? 5.738 -24.051 31.738 1.00 16.14 215 ALA A C 1
ATOM 1458 O O . ALA A 1 215 ? 5.479 -24.341 32.909 1.00 15.76 215 ALA A O 1
ATOM 1460 N N . ARG A 1 216 ? 4.796 -23.868 30.812 1.00 15.09 216 ARG A N 1
ATOM 1461 C CA . ARG A 1 216 ? 3.384 -23.953 31.171 1.00 14.52 216 ARG A CA 1
ATOM 1462 C C . ARG A 1 216 ? 2.863 -25.372 30.995 1.00 18.61 216 ARG A C 1
ATOM 1463 O O . ARG A 1 216 ? 3.025 -25.970 29.934 1.00 16.11 216 ARG A O 1
ATOM 1471 N N . VAL A 1 217 ? 2.239 -25.903 32.045 1.00 14.27 217 VAL A N 1
ATOM 1472 C CA . VAL A 1 217 ? 1.729 -27.275 32.037 1.00 14.39 217 VAL A CA 1
ATOM 1473 C C . VAL A 1 217 ? 0.309 -27.356 32.584 1.00 20.42 217 VAL A C 1
ATOM 1474 O O . VAL A 1 217 ? -0.114 -26.457 33.314 1.00 17.95 217 VAL A O 1
ATOM 1478 N N . ASP A 1 218 ? -0.418 -28.413 32.198 1.00 17.57 218 ASP A N 1
ATOM 1479 C CA . ASP A 1 218 ? -1.703 -28.776 32.810 1.00 23.38 218 ASP A CA 1
ATOM 1480 C C . ASP A 1 218 ? -1.469 -29.416 34.174 1.00 17.71 218 ASP A C 1
ATOM 1481 O O . ASP A 1 218 ? -0.356 -29.870 34.479 1.00 18.04 218 ASP A O 1
ATOM 1486 N N . VAL A 1 219 ? -2.528 -29.513 34.976 1.00 19.42 219 VAL A N 1
ATOM 1487 C CA . VAL A 1 219 ? -2.428 -30.218 36.258 1.00 18.01 219 VAL A CA 1
ATOM 1488 C C . VAL A 1 219 ? -1.977 -31.668 36.065 1.00 16.23 219 VAL A C 1
ATOM 1489 O O . VAL A 1 219 ? -1.126 -32.169 36.806 1.00 16.92 219 VAL A O 1
ATOM 1493 N N . ASP A 1 220 ? -2.531 -32.343 35.062 1.00 18.78 220 ASP A N 1
ATOM 1494 C CA . ASP A 1 220 ? -2.140 -33.731 34.807 1.00 21.78 220 ASP A CA 1
ATOM 1495 C C . ASP A 1 220 ? -0.651 -33.841 34.493 1.00 17.52 220 ASP A C 1
ATOM 1496 O O . ASP A 1 220 ? 0.004 -34.813 34.877 1.00 16.70 220 ASP A O 1
ATOM 1501 N N . GLN A 1 221 ? -0.119 -32.842 33.790 1.00 16.32 221 GLN A N 1
ATOM 1502 C CA . GLN A 1 221 ? 1.310 -32.822 33.469 1.00 14.25 221 GLN A CA 1
ATOM 1503 C C . GLN A 1 221 ? 2.177 -32.538 34.687 1.00 13.79 221 GLN A C 1
ATOM 1504 O O . GLN A 1 221 ? 3.250 -33.118 34.833 1.00 12.91 221 GLN A O 1
ATOM 1510 N N . ALA A 1 222 ? 1.729 -31.631 35.551 1.00 12.80 222 ALA A N 1
ATOM 1511 C CA . ALA A 1 222 ? 2.452 -31.360 36.788 1.00 14.90 222 ALA A CA 1
ATOM 1512 C C . ALA A 1 222 ? 2.524 -32.615 37.646 1.00 13.96 222 ALA A C 1
ATOM 1513 O O . ALA A 1 222 ? 3.557 -32.912 38.247 1.00 13.37 222 ALA A O 1
ATOM 1515 N N . VAL A 1 223 ? 1.422 -33.355 37.706 1.00 14.02 223 VAL A N 1
ATOM 1516 C CA . VAL A 1 223 ? 1.413 -34.603 38.453 1.00 12.86 223 VAL A CA 1
ATOM 1517 C C . VAL A 1 223 ? 2.393 -35.593 37.812 1.00 16.65 223 VAL A C 1
ATOM 1518 O O . VAL A 1 223 ? 3.130 -36.297 38.505 1.00 16.61 223 VAL A O 1
ATOM 1522 N N . ALA A 1 224 ? 2.411 -35.635 36.483 1.00 14.77 224 ALA A N 1
ATOM 1523 C CA . ALA A 1 224 ? 3.314 -36.537 35.773 1.00 13.00 224 ALA A CA 1
ATOM 1524 C C . ALA A 1 224 ? 4.769 -36.156 36.017 1.00 12.56 224 ALA A C 1
ATOM 1525 O O . ALA A 1 224 ? 5.636 -37.026 36.091 1.00 12.95 224 ALA A O 1
ATOM 1527 N N . PHE A 1 225 ? 5.033 -34.856 36.138 1.00 11.10 225 PHE A N 1
ATOM 1528 C CA . PHE A 1 225 ? 6.370 -34.362 36.469 1.00 12.17 225 PHE A CA 1
ATOM 1529 C C . PHE A 1 225 ? 6.797 -34.916 37.838 1.00 12.35 225 PHE A C 1
ATOM 1530 O O . PHE A 1 225 ? 7.916 -35.420 38.000 1.00 11.16 225 PHE A O 1
ATOM 1538 N N . ALA A 1 226 ? 5.897 -34.847 38.815 1.00 11.04 226 ALA A N 1
ATOM 1539 C CA . ALA A 1 226 ? 6.181 -35.378 40.149 1.00 14.10 226 ALA A CA 1
ATOM 1540 C C . ALA A 1 226 ? 6.410 -36.891 40.092 1.00 11.63 226 ALA A C 1
ATOM 1541 O O . ALA A 1 226 ? 7.376 -37.410 40.662 1.00 12.95 226 ALA A O 1
ATOM 1543 N N . ALA A 1 227 ? 5.537 -37.597 39.382 1.00 12.14 227 ALA A N 1
ATOM 1544 C CA . ALA A 1 227 ? 5.670 -39.048 39.262 1.00 16.15 227 ALA A CA 1
ATOM 1545 C C . ALA A 1 227 ? 6.992 -39.439 38.596 1.00 16.26 227 ALA A C 1
ATOM 1546 O O . ALA A 1 227 ? 7.611 -40.447 38.953 1.00 14.77 227 ALA A O 1
ATOM 1548 N N . ALA A 1 228 ? 7.409 -38.643 37.619 1.00 13.67 228 ALA A N 1
ATOM 1549 C CA . ALA A 1 228 ? 8.650 -38.902 36.894 1.00 14.26 228 ALA A CA 1
ATOM 1550 C C . ALA A 1 228 ? 9.877 -38.727 37.793 1.00 12.16 228 ALA A C 1
ATOM 1551 O O . ALA A 1 228 ? 10.969 -39.207 37.462 1.00 15.21 228 ALA A O 1
ATOM 1553 N N . HIS A 1 229 ? 9.698 -38.073 38.939 1.00 10.88 229 HIS A N 1
ATOM 1554 C CA . HIS A 1 229 ? 10.785 -37.947 39.910 1.00 11.91 229 HIS A CA 1
ATOM 1555 C C . HIS A 1 229 ? 10.618 -38.946 41.057 1.00 16.78 229 HIS A C 1
ATOM 1556 O O . HIS A 1 229 ? 11.310 -38.857 42.069 1.00 15.36 229 HIS A O 1
ATOM 1563 N N . GLY A 1 230 ? 9.703 -39.895 40.882 1.00 13.28 230 GLY A N 1
ATOM 1564 C CA . GLY A 1 230 ? 9.588 -41.025 41.791 1.00 12.57 230 GLY A CA 1
ATOM 1565 C C . GLY A 1 230 ? 8.531 -40.866 42.866 1.00 12.96 230 GLY A C 1
ATOM 1566 O O . GLY A 1 230 ? 8.333 -41.776 43.678 1.00 14.04 230 GLY A O 1
ATOM 1567 N N . LEU A 1 231 ? 7.839 -39.726 42.878 1.00 13.64 231 LEU A N 1
ATOM 1568 C CA . LEU A 1 231 ? 6.794 -39.515 43.884 1.00 15.75 231 LEU A CA 1
ATOM 1569 C C . LEU A 1 231 ? 5.590 -40.399 43.577 1.00 16.70 231 LEU A C 1
ATOM 1570 O O . LEU A 1 231 ? 5.284 -40.671 42.417 1.00 15.79 231 LEU A O 1
ATOM 1575 N N A CYS A 1 232 ? 4.932 -40.868 44.629 0.50 12.63 232 CYS A N 1
ATOM 1576 N N B CYS A 1 232 ? 4.889 -40.817 44.627 0.50 12.57 232 CYS A N 1
ATOM 1577 C CA A CYS A 1 232 ? 3.818 -41.791 44.485 0.50 15.44 232 CYS A CA 1
ATOM 1578 C CA B CYS A 1 232 ? 3.839 -41.831 44.529 0.50 15.77 232 CYS A CA 1
ATOM 1579 C C A CYS A 1 232 ? 2.498 -41.098 44.731 0.50 18.31 232 CYS A C 1
ATOM 1580 C C B CYS A 1 232 ? 2.434 -41.288 44.815 0.50 18.67 232 CYS A C 1
ATOM 1581 O O A CYS A 1 232 ? 2.322 -40.414 45.739 0.50 14.32 232 CYS A O 1
ATOM 1582 O O B CYS A 1 232 ? 2.132 -40.900 45.944 0.50 15.02 232 CYS A O 1
ATOM 1587 N N . LEU A 1 233 ? 1.568 -41.282 43.801 1.00 17.40 233 LEU A N 1
ATOM 1588 C CA . LEU A 1 233 ? 0.208 -40.789 43.986 1.00 22.60 233 LEU A CA 1
ATOM 1589 C C . LEU A 1 233 ? -0.770 -41.936 44.238 1.00 32.69 233 LEU A C 1
ATOM 1590 O O . LEU A 1 233 ? -1.926 -41.706 44.594 1.00 38.10 233 LEU A O 1
ATOM 1595 N N . ALA A 1 234 ? -0.293 -43.162 44.049 1.00 33.01 234 ALA A N 1
ATOM 1596 C CA . ALA A 1 234 ? -1.056 -44.369 44.389 1.00 52.19 234 ALA A CA 1
ATOM 1597 C C . ALA A 1 234 ? -2.448 -44.392 43.756 1.00 64.43 234 ALA A C 1
ATOM 1598 O O . ALA A 1 234 ? -2.601 -44.182 42.552 1.00 70.79 234 ALA A O 1
#

Secondary structure (DSSP, 8-state):
---HHHHHHHHHTT--B-TT-B-TT-B-TT-B-TT-B-TT-B-TT-B-TT-B-TT-B-TT-B-TT-B-TT-B-TT-B-TT-B-TT-B-TT-B-TT-B-TT-B-TT-B-TT-B-TT-B-TT-B-TT-B-TT-B-TT-B-TT-B-TT-B-TT-B-TT-B-TT-B-TT-B-TT-B-TT-B-TT-B--HHHHHHSB-TT-B--HHHHHHHHHHTT----